Protein AF-A0A9E3DC96-F1 (afdb_monomer_lite)

Sequence (334 aa):
GGWSIHGPPETKAFNDLLDPEADEEKTVRIRELIDSHQNELISGGIVAEKLAARGKLPLQAVEAELKSYAKETPGLVAKRLDGRLVMYRDGSTPAVSKASSAGRARSKAGDSDMPMIDRIKALFSHKGEIEKKVSFLSERRTVLSLQRDQGYEEISALEQKDAELREEFAKARAPLTKRRITTQLVQLRKDIERRQQMLQVLNQQVNVVSTHLHNLELTQQGQRADLPDTEEIANDAAAAEEMLAKLQADNELADSVRTNVGTTSVGASITAGMSEEEQAMFAELESQSAPPTASPDTHAGTERTRAVPASPTTASSSPSQSQSQPRRANPEAT

Structure (mmCIF, N/CA/C/O backbone):
data_AF-A0A9E3DC96-F1
#
_entry.id   AF-A0A9E3DC96-F1
#
loop_
_atom_site.group_PDB
_atom_site.id
_atom_site.type_symbol
_atom_site.label_atom_id
_atom_site.label_alt_id
_atom_site.label_comp_id
_atom_site.label_asym_id
_atom_site.label_entity_id
_atom_site.label_seq_id
_atom_site.pdbx_PDB_ins_code
_atom_site.Cartn_x
_atom_site.Cartn_y
_atom_site.Cartn_z
_atom_site.occupancy
_atom_site.B_iso_or_equiv
_atom_site.auth_seq_id
_atom_site.auth_comp_id
_atom_site.auth_asym_id
_atom_site.auth_atom_id
_atom_site.pdbx_PDB_model_num
ATOM 1 N N . GLY A 1 1 ? 13.118 -28.689 0.083 1.00 36.59 1 GLY A N 1
ATOM 2 C CA . GLY A 1 1 ? 12.251 -29.414 -0.866 1.00 36.59 1 GLY A CA 1
ATOM 3 C C . GLY A 1 1 ? 11.065 -28.534 -1.187 1.00 36.59 1 GLY A C 1
ATOM 4 O O . GLY A 1 1 ? 10.692 -27.747 -0.332 1.00 36.59 1 GLY A O 1
ATOM 5 N N . GLY A 1 2 ? 10.542 -28.564 -2.409 1.00 48.66 2 GLY A N 1
ATOM 6 C CA . GLY A 1 2 ? 9.435 -27.684 -2.802 1.00 48.66 2 GLY A CA 1
ATOM 7 C C . GLY A 1 2 ? 9.025 -27.901 -4.250 1.00 48.66 2 GLY A C 1
ATOM 8 O O . GLY A 1 2 ? 9.024 -26.956 -5.031 1.00 48.66 2 GLY A O 1
ATOM 9 N N . TRP A 1 3 ? 8.773 -29.156 -4.615 1.00 53.72 3 TRP A N 1
ATOM 10 C CA . TRP A 1 3 ? 8.230 -29.502 -5.922 1.00 53.72 3 TRP A CA 1
ATOM 11 C C . TRP A 1 3 ? 6.726 -29.683 -5.745 1.00 53.72 3 TRP A C 1
ATOM 13 O O . TRP A 1 3 ? 6.311 -30.580 -5.022 1.00 53.72 3 TRP A O 1
ATOM 23 N N . SER A 1 4 ? 5.920 -28.825 -6.365 1.00 56.31 4 SER A N 1
ATOM 24 C CA . SER A 1 4 ? 4.473 -29.014 -6.443 1.00 56.31 4 SER A CA 1
ATOM 25 C C . SER A 1 4 ? 4.131 -29.581 -7.818 1.00 56.31 4 SER A C 1
ATOM 27 O O . SER A 1 4 ? 4.321 -28.927 -8.845 1.00 56.31 4 SER A O 1
ATOM 29 N N . ILE A 1 5 ? 3.664 -30.829 -7.854 1.00 57.69 5 ILE A N 1
ATOM 30 C CA . ILE A 1 5 ? 3.242 -31.480 -9.096 1.00 57.69 5 ILE A CA 1
ATOM 31 C C . ILE A 1 5 ? 1.761 -31.157 -9.302 1.00 57.69 5 ILE A C 1
ATOM 33 O O . ILE A 1 5 ? 0.893 -31.614 -8.560 1.00 57.69 5 ILE A O 1
ATOM 37 N N . HIS A 1 6 ? 1.468 -30.331 -10.303 1.00 61.75 6 HIS A N 1
ATOM 38 C CA . HIS A 1 6 ? 0.101 -30.019 -10.711 1.00 61.75 6 HIS A CA 1
ATOM 39 C C . HIS A 1 6 ? -0.275 -30.889 -11.909 1.00 61.75 6 HIS A C 1
ATOM 41 O O . HIS A 1 6 ? 0.448 -30.927 -12.902 1.00 61.75 6 HIS A O 1
ATOM 47 N N . GLY A 1 7 ? -1.412 -31.578 -11.822 1.00 66.62 7 GLY A N 1
ATOM 48 C CA . GLY A 1 7 ? -1.918 -32.420 -12.900 1.00 66.62 7 GLY A CA 1
ATOM 49 C C . GLY A 1 7 ? -3.448 -32.410 -12.970 1.00 66.62 7 GLY A C 1
ATOM 50 O O . GLY A 1 7 ? -4.094 -31.885 -12.056 1.00 66.62 7 GLY A O 1
ATOM 51 N N . PRO A 1 8 ? -4.030 -32.939 -14.062 1.00 75.56 8 PRO A N 1
ATOM 52 C CA . PRO A 1 8 ? -5.476 -33.101 -14.222 1.00 75.56 8 PRO A CA 1
ATOM 53 C C . PRO A 1 8 ? -6.108 -33.835 -13.022 1.00 75.56 8 PRO A C 1
ATOM 55 O O . PRO A 1 8 ? -5.421 -34.599 -12.348 1.00 75.56 8 PRO A O 1
ATOM 58 N N . PRO A 1 9 ? -7.416 -33.676 -12.742 1.00 70.75 9 PRO A N 1
ATOM 59 C CA . PRO A 1 9 ? -8.056 -34.290 -11.569 1.00 70.75 9 PRO A CA 1
ATOM 60 C C . PRO A 1 9 ? -7.917 -35.823 -11.525 1.00 70.75 9 PRO A C 1
ATOM 62 O O . PRO A 1 9 ? -7.920 -36.412 -10.447 1.00 70.75 9 PRO A O 1
ATOM 65 N N . GLU A 1 10 ? -7.728 -36.456 -12.682 1.00 79.44 10 GLU A N 1
ATOM 66 C CA . GLU A 1 10 ? -7.472 -37.892 -12.831 1.00 79.44 10 GLU A CA 1
ATOM 67 C C . GLU A 1 10 ? -6.104 -38.326 -12.268 1.00 79.44 10 GLU A C 1
ATOM 69 O O . GLU A 1 10 ? -5.945 -39.474 -11.862 1.00 79.44 10 GLU A O 1
ATOM 74 N N . THR A 1 11 ? -5.124 -37.418 -12.164 1.00 75.94 11 THR A N 1
ATOM 75 C CA . THR A 1 11 ? -3.784 -37.708 -11.623 1.00 75.94 11 THR A CA 1
ATOM 76 C C . THR A 1 11 ? -3.647 -37.373 -10.140 1.00 75.94 11 THR A C 1
ATOM 78 O O . THR A 1 11 ? -2.542 -37.435 -9.606 1.00 75.94 11 THR A O 1
ATOM 81 N N . LYS A 1 12 ? -4.741 -37.037 -9.439 1.00 69.56 12 LYS A N 1
ATOM 82 C CA . LYS A 1 12 ? -4.693 -36.672 -8.013 1.00 69.56 12 LYS A CA 1
ATOM 83 C C . LYS A 1 12 ? -4.077 -37.780 -7.149 1.00 69.56 12 LYS A C 1
ATOM 85 O O . LYS A 1 12 ? -3.266 -37.480 -6.286 1.00 69.56 12 LYS A O 1
ATOM 90 N N . ALA A 1 13 ? -4.387 -39.043 -7.446 1.00 71.75 13 ALA A N 1
ATOM 91 C CA . ALA A 1 13 ? -3.813 -40.196 -6.748 1.00 71.75 13 ALA A CA 1
ATOM 92 C C . ALA A 1 13 ? -2.295 -40.348 -6.975 1.00 71.75 13 ALA A C 1
ATOM 94 O O . ALA A 1 13 ? -1.578 -40.780 -6.080 1.00 71.75 13 ALA A O 1
ATOM 95 N N . PHE A 1 14 ? -1.794 -39.972 -8.156 1.00 72.06 14 PHE A N 1
ATOM 96 C CA . PHE A 1 14 ? -0.356 -39.977 -8.443 1.00 72.06 14 PHE A CA 1
ATOM 97 C C . PHE A 1 14 ? 0.360 -38.793 -7.798 1.00 72.06 14 PHE A C 1
ATOM 99 O O . PHE A 1 14 ? 1.484 -38.951 -7.337 1.00 72.06 14 PHE A O 1
ATOM 106 N N . ASN A 1 15 ? -0.289 -37.630 -7.735 1.00 68.69 15 ASN A N 1
ATOM 107 C CA . ASN A 1 15 ? 0.253 -36.469 -7.034 1.00 68.69 15 ASN A CA 1
ATOM 108 C C . ASN A 1 15 ? 0.374 -36.734 -5.527 1.00 68.69 15 ASN A C 1
ATOM 110 O O . ASN A 1 15 ? 1.386 -36.358 -4.954 1.00 68.69 15 ASN A O 1
ATOM 114 N N . ASP A 1 16 ? -0.592 -37.437 -4.924 1.00 66.94 16 ASP A N 1
ATOM 115 C CA . ASP A 1 16 ? -0.521 -37.892 -3.524 1.00 66.94 16 ASP A CA 1
ATOM 116 C C . ASP A 1 16 ? 0.630 -38.880 -3.294 1.00 66.94 16 ASP A C 1
ATOM 118 O O . ASP A 1 16 ? 1.348 -38.789 -2.306 1.00 66.94 16 ASP A O 1
ATOM 122 N N . LEU A 1 17 ? 0.845 -39.815 -4.227 1.00 72.25 17 LEU A N 1
ATOM 123 C CA . LEU A 1 17 ? 1.915 -40.813 -4.123 1.00 72.25 17 LEU A CA 1
ATOM 124 C C . LEU A 1 17 ? 3.321 -40.203 -4.272 1.00 72.25 17 LEU A C 1
ATOM 126 O O . LEU A 1 17 ? 4.305 -40.786 -3.821 1.00 72.25 17 LEU A O 1
ATOM 130 N N . LEU A 1 18 ? 3.418 -39.064 -4.958 1.00 71.19 18 LEU A N 1
ATOM 131 C CA . LEU A 1 18 ? 4.669 -38.360 -5.236 1.00 71.19 18 LEU A CA 1
ATOM 132 C C . LEU A 1 18 ? 4.920 -37.185 -4.289 1.00 71.19 18 LEU A C 1
ATOM 134 O O . LEU A 1 18 ? 5.960 -36.535 -4.421 1.00 71.19 18 LEU A O 1
ATOM 138 N N . ASP A 1 19 ? 4.007 -36.907 -3.358 1.00 68.00 19 ASP A N 1
ATOM 139 C CA . ASP A 1 19 ? 4.235 -35.915 -2.319 1.00 68.00 19 ASP A CA 1
ATOM 140 C C . ASP A 1 19 ? 5.139 -36.551 -1.247 1.00 68.00 19 ASP A C 1
ATOM 142 O O . ASP A 1 19 ? 4.736 -37.510 -0.587 1.00 68.00 19 ASP A O 1
ATOM 146 N N . PRO A 1 20 ? 6.396 -36.096 -1.090 1.00 71.38 20 PRO A N 1
ATOM 147 C CA . PRO A 1 20 ? 7.360 -36.737 -0.194 1.00 71.38 20 PRO A CA 1
ATOM 148 C C . PRO A 1 20 ? 7.033 -36.537 1.292 1.00 71.38 20 PRO A C 1
ATOM 150 O O . PRO A 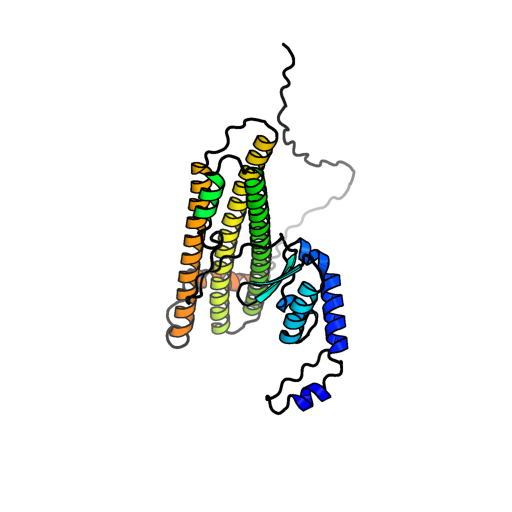1 20 ? 7.782 -37.013 2.140 1.00 71.38 20 PRO A O 1
ATOM 153 N N . GLU A 1 21 ? 5.970 -35.797 1.600 1.00 76.00 21 GLU A N 1
ATOM 154 C CA . GLU A 1 21 ? 5.596 -35.358 2.935 1.00 76.00 21 GLU A CA 1
ATOM 155 C C . GLU A 1 21 ? 4.154 -35.785 3.222 1.00 76.00 21 GLU A C 1
ATOM 157 O O . GLU A 1 21 ? 3.236 -35.476 2.454 1.00 76.00 21 GLU A O 1
ATOM 162 N N . ALA A 1 22 ? 3.953 -36.500 4.330 1.00 84.12 22 ALA A N 1
ATOM 163 C CA . ALA A 1 22 ? 2.620 -36.912 4.752 1.00 84.12 22 ALA A CA 1
ATOM 164 C C . ALA A 1 22 ? 1.777 -35.682 5.123 1.00 84.12 22 ALA A C 1
ATOM 166 O O . ALA A 1 22 ? 2.296 -34.675 5.611 1.00 84.12 22 ALA A O 1
ATOM 167 N N . ASP A 1 23 ? 0.458 -35.761 4.947 1.00 81.19 23 ASP A N 1
ATOM 168 C CA . ASP A 1 23 ? -0.434 -34.642 5.277 1.00 81.19 23 ASP A CA 1
ATOM 169 C C . ASP A 1 23 ? -0.333 -34.216 6.752 1.00 81.19 23 ASP A C 1
ATOM 171 O O . ASP A 1 23 ? -0.470 -33.034 7.061 1.00 81.19 23 ASP A O 1
ATOM 175 N N . GLU A 1 24 ? -0.004 -35.146 7.649 1.00 86.25 24 GLU A N 1
ATOM 176 C CA . GLU A 1 24 ? 0.257 -34.873 9.068 1.00 86.25 24 GLU A CA 1
ATOM 177 C C . GLU A 1 24 ? 1.527 -34.033 9.294 1.00 86.25 24 GLU A C 1
ATOM 179 O O . GLU A 1 24 ? 1.555 -33.152 10.149 1.00 86.25 24 GLU A O 1
ATOM 184 N N . GLU A 1 25 ? 2.584 -34.239 8.507 1.00 88.12 25 GLU A N 1
ATOM 185 C CA . GLU A 1 25 ? 3.813 -33.440 8.616 1.00 88.12 25 GLU A CA 1
ATOM 186 C C . GLU A 1 25 ? 3.577 -32.008 8.111 1.00 88.12 25 GLU A C 1
ATOM 188 O O . GLU A 1 25 ? 4.061 -31.035 8.699 1.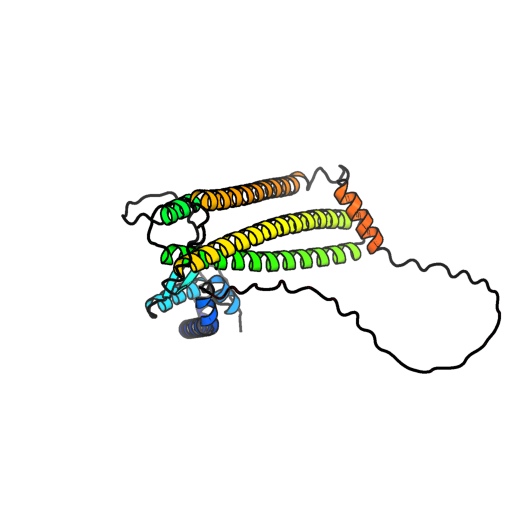00 88.12 25 GLU A O 1
ATOM 193 N N . LYS A 1 26 ? 2.739 -31.857 7.075 1.00 87.81 26 LYS A N 1
ATOM 194 C CA . LYS A 1 26 ? 2.316 -30.544 6.573 1.00 87.81 26 LYS A CA 1
ATOM 195 C C . LYS A 1 26 ? 1.514 -29.779 7.621 1.00 87.81 26 LYS A C 1
ATOM 197 O O . LYS A 1 26 ? 1.750 -28.582 7.786 1.00 87.81 26 LYS A O 1
ATOM 202 N N . THR A 1 27 ? 0.587 -30.425 8.334 1.00 89.81 27 THR A N 1
ATOM 203 C CA . THR A 1 27 ? -0.200 -29.748 9.381 1.00 89.81 27 THR A CA 1
ATOM 204 C C . THR A 1 27 ? 0.680 -29.312 10.546 1.00 89.81 27 THR A C 1
ATOM 206 O O . THR A 1 27 ? 0.559 -28.170 10.990 1.00 89.81 27 THR A O 1
ATOM 209 N N . VAL A 1 28 ? 1.632 -30.147 10.977 1.00 93.12 28 VAL A N 1
ATOM 210 C CA . VAL A 1 28 ? 2.617 -29.771 12.005 1.00 93.12 28 VAL A CA 1
ATOM 211 C C . VAL A 1 28 ? 3.435 -28.558 11.558 1.00 93.12 28 VAL A C 1
ATOM 213 O O . VAL A 1 28 ? 3.511 -27.575 12.295 1.00 93.12 28 VAL A O 1
ATOM 216 N N . ARG A 1 29 ? 3.950 -28.547 10.322 1.00 90.25 29 ARG A N 1
ATOM 217 C CA . ARG A 1 29 ? 4.689 -27.390 9.787 1.00 90.25 29 ARG A CA 1
ATOM 218 C C . ARG A 1 29 ? 3.828 -26.124 9.722 1.00 90.25 29 ARG A C 1
ATOM 220 O O . ARG A 1 29 ? 4.325 -25.028 9.979 1.00 90.25 29 ARG A O 1
ATOM 227 N N . ILE A 1 30 ? 2.541 -26.242 9.384 1.00 93.44 30 ILE A N 1
ATOM 228 C CA . ILE A 1 30 ? 1.611 -25.099 9.393 1.00 93.44 30 ILE A CA 1
ATOM 229 C C . ILE A 1 30 ? 1.452 -24.552 10.813 1.00 93.44 30 ILE A C 1
ATOM 231 O O . ILE A 1 30 ? 1.504 -23.336 10.989 1.00 93.44 30 ILE A O 1
ATOM 235 N N . ARG A 1 31 ? 1.301 -25.421 11.820 1.00 94.44 31 ARG A N 1
ATOM 236 C CA . ARG A 1 31 ? 1.201 -25.012 13.230 1.00 94.44 31 ARG A CA 1
ATOM 237 C C . ARG A 1 31 ? 2.468 -24.306 13.705 1.00 94.44 31 ARG A C 1
ATOM 239 O O . ARG A 1 31 ? 2.371 -23.217 14.259 1.00 94.44 31 ARG A O 1
ATOM 246 N N . GLU A 1 32 ? 3.643 -24.846 13.391 1.00 94.56 32 GLU A N 1
ATOM 247 C CA . GLU A 1 32 ? 4.926 -24.201 13.704 1.00 94.56 32 GLU A CA 1
ATOM 248 C C . GLU A 1 32 ? 5.051 -22.817 13.048 1.00 94.56 32 GLU A C 1
ATOM 250 O O . GLU A 1 32 ? 5.503 -21.858 13.677 1.00 94.56 32 GLU A O 1
ATOM 255 N N . LEU A 1 33 ? 4.606 -22.680 11.792 1.00 93.62 33 LEU A N 1
ATOM 256 C CA . LEU A 1 33 ? 4.582 -21.390 11.102 1.00 93.62 33 LEU A CA 1
ATOM 257 C C . LEU A 1 33 ? 3.614 -20.405 11.764 1.00 93.62 33 LEU A C 1
ATOM 259 O O . LEU A 1 33 ? 3.963 -19.233 11.915 1.00 93.62 33 LEU A O 1
ATOM 263 N N . ILE A 1 34 ? 2.430 -20.856 12.181 1.00 93.69 34 ILE A N 1
ATOM 264 C CA . ILE A 1 34 ? 1.478 -20.032 12.937 1.00 93.69 34 ILE A CA 1
ATOM 265 C C . ILE A 1 34 ? 2.114 -19.555 14.249 1.00 93.69 34 ILE A C 1
ATOM 267 O O . ILE A 1 34 ? 2.069 -18.358 14.541 1.00 93.69 34 ILE A O 1
ATOM 271 N N . ASP A 1 35 ? 2.759 -20.454 14.993 1.00 93.56 35 ASP A N 1
ATOM 272 C CA . ASP A 1 35 ? 3.396 -20.140 16.273 1.00 93.56 35 ASP A CA 1
ATOM 273 C C . ASP A 1 35 ? 4.553 -19.147 16.107 1.00 93.56 35 ASP A C 1
ATOM 275 O O . ASP A 1 35 ? 4.645 -18.158 16.837 1.00 93.56 35 ASP A O 1
ATOM 279 N N . SER A 1 36 ? 5.379 -19.327 15.072 1.00 94.00 36 SER A N 1
ATOM 280 C CA . SER A 1 36 ? 6.458 -18.389 14.730 1.00 94.00 36 SER A CA 1
ATOM 281 C C . SER A 1 36 ? 5.953 -16.977 14.388 1.00 94.00 36 SER A C 1
ATOM 283 O O . SER A 1 36 ? 6.682 -15.992 14.533 1.00 94.00 36 SER A O 1
ATOM 285 N N . HIS A 1 37 ? 4.688 -16.864 13.971 1.00 91.38 37 HIS A N 1
ATOM 286 C CA . HIS A 1 37 ? 4.033 -15.618 13.584 1.00 91.38 37 HIS A CA 1
ATOM 287 C C . HIS A 1 37 ? 2.986 -15.139 14.593 1.00 91.38 37 HIS A C 1
ATOM 289 O O . HIS A 1 37 ? 2.185 -14.261 14.268 1.00 91.38 37 HIS A O 1
ATOM 295 N N . GLN A 1 38 ? 3.037 -15.605 15.846 1.00 87.56 38 GLN A N 1
ATOM 296 C CA . GLN A 1 38 ? 2.152 -15.096 16.899 1.00 87.56 38 GLN A CA 1
ATOM 297 C C . GLN A 1 38 ? 2.255 -13.577 17.095 1.00 87.56 38 GLN A C 1
ATOM 299 O O . GLN A 1 38 ? 1.265 -12.927 17.420 1.00 87.56 38 GLN A O 1
ATOM 304 N N . ASN A 1 39 ? 3.414 -12.980 16.816 1.00 86.62 39 ASN A N 1
ATOM 305 C CA . ASN A 1 39 ? 3.573 -11.527 16.865 1.00 86.62 39 ASN A CA 1
ATOM 306 C C . ASN A 1 39 ? 2.704 -10.802 15.816 1.00 86.62 39 ASN A C 1
ATOM 308 O O . ASN A 1 39 ? 2.196 -9.718 16.091 1.00 86.62 39 ASN A O 1
ATOM 312 N N . GLU A 1 40 ? 2.468 -11.409 14.644 1.00 85.94 40 GLU A N 1
ATOM 313 C CA . GLU A 1 40 ? 1.594 -10.841 13.604 1.00 85.94 40 GLU A CA 1
ATOM 314 C C . GLU A 1 40 ? 0.105 -10.900 14.023 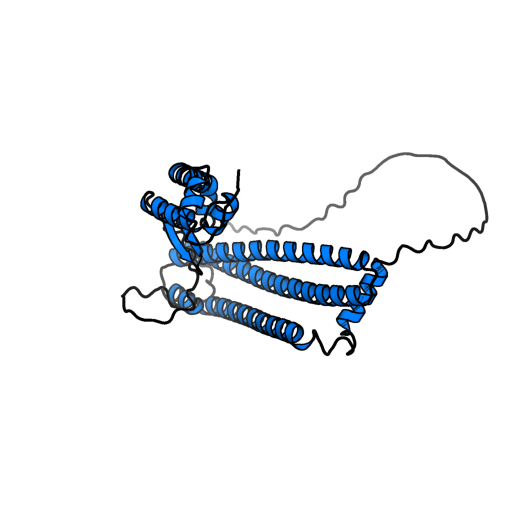1.00 85.94 40 GLU A C 1
ATOM 316 O O . GLU A 1 40 ? -0.686 -10.034 13.638 1.00 85.94 40 GLU A O 1
ATOM 321 N N . LEU A 1 41 ? -0.287 -11.854 14.886 1.00 86.19 41 LEU A N 1
ATOM 322 C CA . LEU A 1 41 ? -1.642 -11.909 15.467 1.00 86.19 41 LEU A CA 1
ATOM 323 C C . LEU A 1 41 ? -1.949 -10.706 16.363 1.00 86.19 41 LEU A C 1
ATOM 325 O O . LEU A 1 41 ? -3.118 -10.362 16.517 1.00 86.19 41 LEU A O 1
ATOM 329 N N . ILE A 1 42 ? -0.920 -10.085 16.945 1.00 82.50 42 ILE A N 1
ATOM 330 C CA . ILE A 1 42 ? -1.060 -8.885 17.777 1.00 82.50 42 ILE A CA 1
ATOM 331 C C . ILE A 1 42 ? -1.190 -7.632 16.898 1.00 82.50 42 ILE A C 1
ATOM 333 O O . ILE A 1 42 ? -1.911 -6.711 17.267 1.00 82.50 42 ILE A O 1
ATOM 337 N N . SER A 1 43 ? -0.513 -7.585 15.743 1.00 73.94 43 SER A N 1
ATOM 338 C CA . SER A 1 43 ? -0.439 -6.374 14.912 1.00 73.94 43 SER A CA 1
ATOM 339 C C . SER A 1 43 ? -1.523 -6.255 13.837 1.00 73.94 43 SER A C 1
ATOM 341 O O . SER A 1 43 ? -1.834 -5.142 13.426 1.00 73.94 43 SER A O 1
ATOM 343 N N . GLY A 1 44 ? -2.075 -7.363 13.334 1.00 73.62 44 GLY A N 1
ATOM 344 C CA . GLY A 1 44 ? -3.022 -7.289 12.209 1.00 73.62 44 GLY A CA 1
ATOM 345 C C . GLY A 1 44 ? -3.625 -8.607 11.725 1.00 73.62 44 GLY A C 1
ATOM 346 O O . GLY A 1 44 ? -4.380 -8.610 10.754 1.00 73.62 44 GLY A O 1
ATOM 347 N N . GLY A 1 45 ? -3.325 -9.721 12.394 1.00 89.12 45 GLY A N 1
ATOM 348 C CA . GLY A 1 45 ? -3.789 -11.043 11.991 1.00 89.12 45 GLY A CA 1
ATOM 349 C C . GLY A 1 45 ? -2.902 -11.695 10.928 1.00 89.12 45 GLY A C 1
ATOM 350 O O . GLY A 1 45 ? -2.101 -11.057 10.249 1.00 89.12 45 GLY A O 1
ATOM 351 N N . ILE A 1 46 ? -3.041 -13.010 10.797 1.00 93.12 46 ILE A N 1
ATOM 352 C CA . ILE A 1 46 ? -2.277 -13.850 9.878 1.00 93.12 46 ILE A CA 1
ATOM 353 C C . ILE A 1 46 ? -3.136 -14.145 8.647 1.00 93.12 46 ILE A C 1
ATOM 355 O O . ILE A 1 46 ? -4.198 -14.762 8.753 1.00 93.12 46 ILE A O 1
ATOM 359 N N . VAL A 1 47 ? -2.664 -13.737 7.467 1.00 95.38 47 VAL A N 1
ATOM 360 C CA . VAL A 1 47 ? -3.321 -14.016 6.179 1.00 95.38 47 VAL A CA 1
ATOM 361 C C . VAL A 1 47 ? -2.882 -15.383 5.647 1.00 95.38 47 VAL A C 1
ATOM 363 O O . VAL A 1 47 ? -1.684 -15.648 5.521 1.00 95.38 47 VAL A O 1
ATOM 366 N N . ALA A 1 48 ? -3.841 -16.233 5.267 1.00 94.62 48 ALA A N 1
ATOM 367 C CA . ALA A 1 48 ? -3.584 -17.586 4.765 1.00 94.62 48 ALA A CA 1
ATOM 368 C C . ALA A 1 48 ? -2.665 -17.611 3.534 1.00 94.62 48 ALA A C 1
ATOM 370 O O . ALA A 1 48 ? -1.791 -18.466 3.439 1.00 94.62 48 ALA A O 1
ATOM 371 N N . GLU A 1 49 ? -2.810 -16.646 2.621 1.00 92.75 49 GLU A N 1
ATOM 372 C CA . GLU A 1 49 ? -1.963 -16.532 1.425 1.00 92.75 49 GLU A CA 1
ATOM 373 C C . GLU A 1 49 ? -0.495 -16.277 1.771 1.00 92.75 49 GLU A C 1
ATOM 375 O O . GLU A 1 49 ? 0.395 -16.883 1.178 1.00 92.75 49 GLU A O 1
ATOM 380 N N . LYS A 1 50 ? -0.231 -15.421 2.765 1.00 93.19 50 LYS A N 1
ATOM 381 C CA . LYS A 1 50 ? 1.131 -15.114 3.220 1.00 93.19 50 LYS A CA 1
ATOM 382 C C . LYS A 1 50 ? 1.774 -16.346 3.855 1.00 93.19 50 LYS A C 1
ATOM 384 O O . LYS A 1 50 ? 2.942 -16.634 3.592 1.00 93.19 50 LYS A O 1
ATOM 389 N N . LEU A 1 51 ? 0.998 -17.097 4.641 1.00 93.62 51 LEU A N 1
ATOM 390 C CA . LEU A 1 51 ? 1.450 -18.346 5.250 1.00 93.62 51 LEU A CA 1
ATOM 391 C C . LEU A 1 51 ? 1.708 -19.431 4.187 1.00 93.62 51 LEU A C 1
ATOM 393 O O . LEU A 1 51 ? 2.739 -20.097 4.228 1.00 93.62 51 LEU A O 1
ATOM 397 N N . ALA A 1 52 ? 0.825 -19.550 3.190 1.00 93.25 52 ALA A N 1
ATOM 398 C CA . ALA A 1 52 ? 0.968 -20.480 2.070 1.00 93.25 52 ALA A CA 1
ATOM 399 C C . ALA A 1 52 ? 2.189 -20.154 1.195 1.00 93.25 52 ALA A C 1
ATOM 401 O O . ALA A 1 52 ? 2.967 -21.050 0.869 1.00 93.25 52 ALA A O 1
ATOM 402 N N . ALA A 1 53 ? 2.406 -18.874 0.872 1.00 92.25 53 ALA A N 1
ATOM 403 C CA . ALA A 1 53 ? 3.555 -18.421 0.091 1.00 92.25 53 ALA A CA 1
ATOM 404 C C . ALA A 1 53 ? 4.887 -18.674 0.819 1.00 92.25 53 ALA A C 1
ATOM 406 O O . ALA A 1 53 ? 5.853 -19.116 0.196 1.00 92.25 53 ALA A O 1
ATOM 407 N N . ARG A 1 54 ? 4.934 -18.447 2.141 1.00 92.50 54 ARG A N 1
ATOM 408 C CA . ARG A 1 54 ? 6.122 -18.723 2.969 1.00 92.50 54 ARG A CA 1
ATOM 409 C C . ARG A 1 54 ? 6.387 -20.218 3.123 1.00 92.50 54 ARG A C 1
ATOM 411 O O . ARG A 1 54 ? 7.519 -20.654 2.937 1.00 92.50 54 ARG A O 1
ATOM 418 N N . GLY A 1 55 ? 5.350 -20.994 3.434 1.00 87.81 55 GLY A N 1
ATOM 419 C CA . GLY A 1 55 ? 5.453 -22.441 3.620 1.00 87.81 55 GLY A CA 1
ATOM 420 C C . GLY A 1 55 ? 5.622 -23.223 2.317 1.00 87.81 55 GLY A C 1
ATOM 421 O O . GLY A 1 55 ? 6.009 -24.386 2.364 1.00 87.81 55 GLY A O 1
ATOM 422 N N . LYS A 1 56 ? 5.345 -22.602 1.160 1.00 90.62 56 LYS A N 1
ATOM 423 C CA . LYS A 1 56 ? 5.187 -23.278 -0.142 1.00 90.62 56 LYS A CA 1
ATOM 424 C C . LYS A 1 56 ? 4.180 -24.432 -0.063 1.00 90.62 56 LYS A C 1
ATOM 426 O O . LYS A 1 56 ? 4.375 -25.485 -0.662 1.00 90.62 56 LYS A O 1
ATOM 431 N N . LEU A 1 57 ? 3.114 -24.217 0.705 1.00 89.12 57 LEU A N 1
ATOM 432 C CA . LEU A 1 57 ? 2.078 -25.205 0.992 1.00 89.12 57 LEU A CA 1
ATOM 433 C C . LEU A 1 57 ? 0.804 -24.896 0.196 1.00 89.12 57 LEU A C 1
ATOM 435 O O . LEU A 1 57 ? 0.534 -23.730 -0.110 1.00 89.12 57 LEU A O 1
ATOM 439 N N . PRO A 1 58 ? -0.012 -25.913 -0.129 1.00 89.69 58 PRO A N 1
ATOM 440 C CA . PRO A 1 58 ? -1.267 -25.699 -0.833 1.00 89.69 58 PRO A CA 1
ATOM 441 C C . PRO A 1 58 ? -2.233 -24.856 0.011 1.00 89.69 58 PRO A C 1
ATOM 443 O O . PRO A 1 58 ? -2.529 -25.184 1.161 1.00 89.69 58 PRO A O 1
ATOM 446 N N . LEU A 1 59 ? -2.775 -23.789 -0.591 1.00 91.06 59 LEU A N 1
ATOM 447 C CA . LEU A 1 59 ? -3.644 -22.813 0.083 1.00 91.06 59 LEU A CA 1
ATOM 448 C C . LEU A 1 59 ? -4.846 -23.471 0.781 1.00 91.06 59 LEU A C 1
ATOM 450 O O . LEU A 1 59 ? -5.223 -23.061 1.872 1.00 91.06 59 LEU A O 1
ATOM 454 N N . GLN A 1 60 ? -5.419 -24.521 0.186 1.00 91.38 60 GLN A N 1
ATOM 455 C CA . GLN A 1 60 ? -6.571 -25.229 0.755 1.00 91.38 60 GLN A CA 1
ATOM 456 C C . GLN A 1 60 ? -6.244 -25.940 2.076 1.00 91.38 60 GLN A C 1
ATOM 458 O O . GLN A 1 60 ? -7.067 -25.917 2.989 1.00 91.38 60 GLN A O 1
ATOM 463 N N . ALA A 1 61 ? -5.049 -26.528 2.198 1.00 91.50 61 ALA A N 1
ATOM 464 C CA . ALA A 1 61 ? -4.612 -27.180 3.434 1.00 91.50 61 ALA A CA 1
ATOM 465 C C . ALA A 1 61 ? -4.365 -26.140 4.535 1.00 91.50 61 ALA A C 1
ATOM 467 O O . ALA A 1 61 ? -4.822 -26.302 5.663 1.00 91.50 61 ALA A O 1
ATOM 468 N N . VAL A 1 62 ? -3.734 -25.020 4.172 1.00 94.94 62 VAL A N 1
ATOM 469 C CA . VAL A 1 62 ? -3.490 -23.893 5.080 1.00 94.94 62 VAL A CA 1
ATOM 470 C C . VAL A 1 62 ? -4.806 -23.283 5.574 1.00 94.94 62 VAL A C 1
ATOM 472 O O . VAL A 1 62 ? -4.957 -23.031 6.765 1.00 94.94 62 VAL A O 1
ATOM 475 N N . GLU A 1 63 ? -5.794 -23.088 4.694 1.00 95.19 63 GLU A N 1
ATOM 476 C CA . GLU A 1 63 ? -7.114 -22.575 5.082 1.00 95.19 63 GLU A CA 1
ATOM 477 C C . GLU A 1 63 ? -7.882 -23.525 6.013 1.00 95.19 63 GLU A C 1
ATOM 479 O O . GLU A 1 63 ? -8.603 -23.063 6.904 1.00 95.19 63 GLU A O 1
ATOM 484 N N . ALA A 1 64 ? -7.781 -24.838 5.788 1.00 94.69 64 ALA A N 1
ATOM 485 C CA . ALA A 1 64 ? -8.404 -25.836 6.650 1.00 94.69 64 ALA A CA 1
ATOM 486 C C . ALA A 1 64 ? -7.762 -25.832 8.044 1.00 94.69 64 ALA A C 1
ATOM 488 O O . ALA A 1 64 ? -8.488 -25.804 9.040 1.00 94.69 64 ALA A O 1
ATOM 489 N N . GLU A 1 65 ? -6.431 -25.755 8.102 1.00 94.88 65 GLU A N 1
ATOM 490 C CA . GLU A 1 65 ? -5.687 -25.802 9.360 1.00 94.88 65 GLU A CA 1
ATOM 491 C C . GLU A 1 65 ? -5.787 -24.498 10.165 1.00 94.88 65 GLU A C 1
ATOM 493 O O . GLU A 1 65 ? -5.948 -24.520 11.378 1.00 94.88 65 GLU A O 1
ATOM 498 N N . LEU A 1 66 ? -5.829 -23.334 9.511 1.00 94.88 66 LEU A N 1
ATOM 499 C CA . LEU A 1 66 ? -6.122 -22.066 10.197 1.00 94.88 66 LEU A CA 1
ATOM 500 C C . LEU A 1 66 ? -7.497 -22.092 10.883 1.00 94.88 66 LEU A C 1
ATOM 502 O O . LEU A 1 66 ? -7.676 -21.518 11.956 1.00 94.88 66 LEU A O 1
ATOM 506 N N . LYS A 1 67 ? -8.485 -22.766 10.280 1.00 95.44 67 LYS A N 1
ATOM 507 C CA . LYS A 1 67 ? -9.823 -22.916 10.873 1.00 95.44 67 LYS A CA 1
ATOM 508 C C . LYS A 1 67 ? -9.855 -23.939 12.004 1.00 95.44 67 LYS A C 1
ATOM 510 O O . LYS A 1 67 ? -10.632 -23.733 12.934 1.00 95.44 67 LYS A O 1
ATOM 515 N N . SER A 1 68 ? -9.103 -25.040 11.919 1.00 95.50 68 SER A N 1
ATOM 516 C CA . SER A 1 68 ? -9.002 -26.014 13.017 1.00 95.50 68 SER A CA 1
ATOM 517 C C . SER A 1 68 ? -8.264 -25.391 14.202 1.00 95.50 68 SER A C 1
ATOM 519 O O . SER A 1 68 ? -8.809 -25.364 15.302 1.00 95.50 68 SER A O 1
ATOM 521 N N . TYR A 1 69 ? -7.121 -24.750 13.956 1.00 94.69 69 TYR A N 1
ATOM 522 C CA . TYR A 1 69 ? -6.306 -24.086 14.973 1.00 94.69 69 TYR A CA 1
ATOM 523 C C . TYR A 1 69 ? -7.068 -22.971 15.709 1.00 94.69 69 TYR A C 1
ATOM 525 O O . TYR A 1 69 ? -7.038 -22.901 16.938 1.00 94.69 69 TYR A O 1
ATOM 533 N N . ALA A 1 70 ? -7.833 -22.142 14.985 1.00 94.19 70 ALA A N 1
ATOM 534 C CA . ALA A 1 70 ? -8.684 -21.117 15.597 1.00 94.19 70 ALA A CA 1
ATOM 535 C C . ALA A 1 70 ? -9.835 -21.697 16.445 1.00 94.19 70 ALA A C 1
ATOM 537 O O . ALA A 1 70 ? -10.320 -21.031 17.351 1.00 94.19 70 ALA A O 1
ATOM 538 N N . LYS A 1 71 ? -10.295 -22.927 16.169 1.00 94.75 71 LYS A N 1
ATOM 539 C CA . LYS A 1 71 ? -11.293 -23.615 17.011 1.00 94.75 71 LYS A CA 1
ATOM 540 C C . LYS A 1 71 ? -10.667 -24.260 18.245 1.00 94.75 71 LYS A C 1
ATOM 542 O O . LYS A 1 71 ? -11.325 -24.325 19.278 1.00 94.75 71 LYS A O 1
ATOM 547 N N . GLU A 1 72 ? -9.442 -24.767 18.119 1.00 94.56 72 GLU A N 1
ATOM 548 C CA . GLU A 1 72 ? -8.696 -25.398 19.214 1.00 94.56 72 GLU A CA 1
ATOM 549 C C . GLU A 1 72 ? -8.223 -24.365 20.246 1.00 94.56 72 GLU A C 1
ATOM 551 O O . GLU A 1 72 ? -8.241 -24.643 21.445 1.00 94.56 72 GLU A O 1
ATOM 556 N N . THR A 1 73 ? -7.851 -23.161 19.801 1.00 93.00 73 THR A N 1
ATOM 557 C CA . THR A 1 73 ? -7.311 -22.118 20.681 1.00 93.00 73 THR A CA 1
ATOM 558 C C . THR A 1 73 ? -8.368 -21.055 21.007 1.00 93.00 73 THR A C 1
ATOM 560 O O . THR A 1 73 ? -8.757 -20.286 20.123 1.00 93.00 73 THR A O 1
ATOM 563 N N . PRO A 1 74 ? -8.831 -20.948 22.268 1.00 88.44 74 PRO A N 1
ATOM 564 C CA . PRO A 1 74 ? -9.822 -19.949 22.648 1.00 88.44 74 PRO A CA 1
ATOM 565 C C . PRO A 1 74 ? -9.253 -18.533 22.493 1.00 88.44 74 PRO A C 1
ATOM 567 O O . PRO A 1 74 ? -8.141 -18.240 22.930 1.00 88.44 74 PRO A O 1
ATOM 570 N N . GLY A 1 75 ? -10.036 -17.638 21.888 1.00 88.25 75 GLY A N 1
ATOM 571 C CA . GLY A 1 75 ? -9.630 -16.255 21.632 1.00 88.25 75 GLY A CA 1
ATOM 572 C C . GLY A 1 75 ? -8.954 -16.029 20.278 1.00 88.25 75 GLY A C 1
ATOM 573 O O . GLY A 1 75 ? -8.448 -14.935 20.047 1.00 88.25 75 GLY A O 1
ATOM 574 N N . LEU A 1 76 ? -8.957 -17.012 19.374 1.00 91.69 76 LEU A N 1
ATOM 575 C CA . LEU A 1 76 ? -8.618 -16.830 17.962 1.00 91.69 76 LEU A CA 1
ATOM 576 C C . LEU A 1 76 ? -9.859 -17.043 17.094 1.00 91.69 76 LEU A C 1
ATOM 578 O O . LEU A 1 76 ? -10.688 -17.909 17.356 1.00 91.69 76 LEU A O 1
ATOM 582 N N . VAL A 1 77 ? -9.993 -16.241 16.042 1.00 92.62 77 VAL A N 1
ATOM 583 C CA . VAL A 1 77 ? -11.090 -16.344 15.080 1.00 92.62 77 VAL A CA 1
ATOM 584 C C . VAL A 1 77 ? -10.512 -16.281 13.673 1.00 92.62 77 VAL A C 1
ATOM 586 O O . VAL A 1 77 ? -9.781 -15.357 13.323 1.00 92.62 77 VAL A O 1
ATOM 589 N N . ALA A 1 78 ? -10.864 -17.263 12.844 1.00 92.88 78 ALA A N 1
ATOM 590 C CA . ALA A 1 78 ? -10.554 -17.269 11.420 1.00 92.88 78 ALA A CA 1
ATOM 591 C C . ALA A 1 78 ? -11.779 -16.810 10.619 1.00 92.88 78 ALA A C 1
ATOM 593 O O . ALA A 1 78 ? -12.834 -17.451 10.656 1.00 92.88 78 ALA A O 1
ATOM 594 N N . LYS A 1 79 ? -11.653 -15.713 9.867 1.00 93.12 79 LYS A N 1
ATOM 595 C CA . LYS A 1 79 ? -12.733 -15.161 9.035 1.00 93.12 79 LYS A CA 1
ATOM 596 C C . LYS A 1 79 ? -12.218 -14.814 7.649 1.00 93.12 79 LYS A C 1
ATOM 598 O O . LYS A 1 79 ? -11.054 -14.482 7.459 1.00 93.12 79 LYS A O 1
ATOM 603 N N . ARG A 1 80 ? -13.106 -14.897 6.657 1.00 90.75 80 ARG A N 1
ATOM 604 C CA . ARG A 1 80 ? -12.796 -14.461 5.296 1.00 90.75 80 ARG A CA 1
ATOM 605 C C . ARG A 1 80 ? -13.015 -12.953 5.187 1.00 90.75 80 ARG A C 1
ATOM 607 O O . ARG A 1 80 ? -14.148 -12.496 5.349 1.00 90.75 80 ARG A O 1
ATOM 614 N N . LEU A 1 81 ? -11.941 -12.211 4.949 1.00 82.75 81 LEU A N 1
ATOM 615 C CA . LEU A 1 81 ? -11.936 -10.780 4.669 1.00 82.75 81 LEU A CA 1
ATOM 616 C C . LEU A 1 81 ? -11.523 -10.611 3.207 1.00 82.75 81 LEU A C 1
ATOM 618 O O . LEU A 1 81 ? -10.464 -11.088 2.814 1.00 82.75 81 LEU A O 1
ATOM 622 N N . ASP A 1 82 ? -12.398 -10.008 2.403 1.00 80.44 82 ASP A N 1
ATOM 623 C CA . ASP A 1 82 ? -12.139 -9.737 0.981 1.00 80.44 82 ASP A CA 1
ATOM 624 C C . ASP A 1 82 ? -11.694 -10.978 0.170 1.00 80.44 82 ASP A C 1
ATOM 626 O O . ASP A 1 82 ? -10.694 -10.997 -0.539 1.00 80.44 82 ASP A O 1
ATOM 630 N N . GLY A 1 83 ? -12.386 -12.107 0.373 1.00 84.94 83 GLY A N 1
ATOM 631 C CA . GLY A 1 83 ? -12.057 -13.384 -0.278 1.00 84.94 83 GLY A CA 1
ATOM 632 C C . GLY A 1 83 ? -10.854 -14.128 0.318 1.00 84.94 83 GLY A C 1
ATOM 633 O O . GLY A 1 83 ? -10.730 -15.337 0.110 1.00 84.94 83 GLY A O 1
ATOM 634 N N . ARG A 1 84 ? -10.045 -13.475 1.155 1.00 89.88 84 ARG A N 1
ATOM 635 C CA . ARG A 1 84 ? -8.864 -14.059 1.801 1.00 89.88 84 ARG A CA 1
ATOM 636 C C . ARG A 1 84 ? -9.183 -14.515 3.215 1.00 89.88 84 ARG A C 1
ATOM 638 O O . ARG A 1 84 ? -9.874 -13.830 3.964 1.00 89.88 84 ARG A O 1
ATOM 645 N N . LEU A 1 85 ? -8.716 -15.698 3.602 1.00 91.88 85 LEU A N 1
ATOM 646 C CA . LEU A 1 85 ? -8.874 -16.165 4.978 1.00 91.88 85 LEU A CA 1
ATOM 647 C C . LEU A 1 85 ? -7.813 -15.503 5.867 1.00 91.88 85 LEU A C 1
ATOM 649 O O . LEU A 1 85 ? -6.618 -15.637 5.605 1.00 91.88 85 LEU A O 1
ATOM 653 N N . VAL A 1 86 ? -8.253 -14.806 6.913 1.00 93.31 86 VAL A N 1
ATOM 654 C CA . VAL A 1 86 ? -7.389 -14.156 7.904 1.00 93.31 86 VAL A CA 1
ATOM 655 C C . VAL A 1 86 ? -7.751 -14.675 9.292 1.00 93.31 86 VAL A C 1
ATOM 657 O O . VAL A 1 86 ? -8.930 -14.748 9.646 1.00 93.31 86 VAL A O 1
ATOM 660 N N . MET A 1 87 ? -6.740 -15.049 10.071 1.00 93.44 87 MET A N 1
ATOM 661 C CA . MET A 1 87 ? -6.882 -15.411 11.479 1.00 93.44 87 MET A CA 1
ATOM 662 C C . MET A 1 87 ? -6.431 -14.250 12.357 1.00 93.44 87 MET A C 1
ATOM 664 O O . MET A 1 87 ? -5.338 -13.727 12.174 1.00 93.44 87 MET A O 1
ATOM 668 N N . TYR A 1 88 ? -7.257 -13.848 13.313 1.00 91.38 88 TYR A N 1
ATOM 669 C CA . TYR A 1 88 ? -6.973 -12.748 14.233 1.00 91.38 88 TYR A CA 1
ATOM 670 C C . TYR A 1 88 ? -7.414 -13.114 15.647 1.00 91.38 88 TYR A C 1
ATOM 672 O O . TYR A 1 88 ? -8.200 -14.041 15.853 1.00 91.38 88 TYR A O 1
ATOM 680 N N . ARG A 1 89 ? -6.904 -12.379 16.634 1.00 89.44 89 ARG A N 1
ATOM 681 C CA . ARG A 1 89 ? -7.326 -12.527 18.026 1.00 89.44 89 ARG A CA 1
ATOM 682 C C . ARG A 1 89 ? -8.734 -11.960 18.208 1.00 89.44 89 ARG A C 1
ATOM 684 O O . ARG A 1 89 ? -9.041 -10.888 17.689 1.00 89.44 89 ARG A O 1
ATOM 691 N N . ASP A 1 90 ? -9.590 -12.674 18.924 1.00 74.50 90 ASP A N 1
ATOM 692 C CA . ASP A 1 90 ? -10.933 -12.219 19.278 1.00 74.50 90 ASP A CA 1
ATOM 693 C C . ASP A 1 90 ? -10.827 -10.891 20.052 1.00 74.50 90 ASP A C 1
ATOM 695 O O . ASP A 1 90 ? -10.062 -10.786 21.013 1.00 74.50 90 ASP A O 1
ATOM 699 N N . GLY A 1 91 ? -11.496 -9.846 19.556 1.00 65.25 91 GLY A N 1
ATOM 700 C CA . GLY A 1 91 ? -11.327 -8.453 20.002 1.00 65.25 91 GLY A CA 1
ATOM 701 C C . GLY A 1 91 ? -10.348 -7.589 19.187 1.00 65.25 91 GLY A C 1
ATOM 702 O O . GLY A 1 91 ? -10.291 -6.387 19.413 1.00 65.25 91 GLY A O 1
ATOM 703 N N . SER A 1 92 ? -9.622 -8.159 18.217 1.00 56.06 92 SER A N 1
ATOM 704 C CA . SER A 1 92 ? -8.699 -7.449 17.309 1.00 56.06 92 SER A CA 1
ATOM 705 C C . SER A 1 92 ? -9.195 -7.422 15.855 1.00 56.06 92 SER A C 1
ATOM 707 O O . SER A 1 92 ? -8.399 -7.273 14.929 1.00 56.06 92 SER A O 1
ATOM 709 N N . THR A 1 93 ? -10.495 -7.619 15.613 1.00 49.03 93 THR A N 1
ATOM 710 C CA . THR A 1 93 ? -11.048 -7.578 14.251 1.00 49.03 93 THR A CA 1
ATOM 711 C C . THR A 1 93 ? -10.846 -6.194 13.634 1.00 49.03 93 THR A C 1
ATOM 713 O O . THR A 1 93 ? -11.488 -5.267 14.117 1.00 49.03 93 THR A O 1
ATOM 716 N N . PRO A 1 94 ? -10.098 -6.034 12.527 1.00 44.97 94 PRO A N 1
ATOM 717 C CA . PRO A 1 94 ? -10.244 -4.836 11.719 1.00 44.97 94 PRO A CA 1
ATOM 718 C C . PRO A 1 94 ? -11.642 -4.876 11.095 1.00 44.97 94 PRO A C 1
ATOM 720 O O . PRO A 1 94 ? -12.000 -5.822 10.382 1.00 44.97 94 PRO A O 1
ATOM 723 N N . ALA A 1 95 ? -12.463 -3.872 11.391 1.00 45.72 95 ALA A N 1
ATOM 724 C CA . ALA A 1 95 ? -13.769 -3.688 10.771 1.00 45.72 95 ALA A CA 1
ATOM 725 C C . ALA A 1 95 ? -13.614 -3.312 9.283 1.00 45.72 95 ALA A C 1
ATOM 727 O O . ALA A 1 95 ? -13.824 -2.168 8.891 1.00 45.72 95 ALA A O 1
ATOM 728 N N . VAL A 1 96 ? -13.235 -4.273 8.434 1.00 44.97 96 VAL A N 1
ATOM 729 C CA . VAL A 1 96 ? -13.203 -4.081 6.980 1.00 44.97 96 VAL A CA 1
ATOM 730 C C . VAL A 1 96 ? -14.627 -4.221 6.443 1.00 44.97 96 VAL A C 1
ATOM 732 O O . VAL A 1 96 ? -15.268 -5.273 6.532 1.00 44.97 96 VAL A O 1
ATOM 735 N N . SER A 1 97 ? -15.116 -3.094 5.944 1.00 40.56 97 SER A N 1
ATOM 736 C CA . SER A 1 97 ? -16.361 -2.850 5.226 1.00 40.56 97 SER A CA 1
ATOM 737 C C . SER A 1 97 ? -16.689 -3.941 4.201 1.00 40.56 97 SER A C 1
ATOM 739 O O . SER A 1 97 ? -15.967 -4.162 3.234 1.00 40.56 97 SER A O 1
ATOM 741 N N . LYS A 1 98 ? -17.842 -4.597 4.373 1.00 41.78 98 LYS A N 1
ATOM 742 C CA . LYS A 1 98 ? -18.474 -5.395 3.317 1.00 41.78 98 LYS A CA 1
ATOM 743 C C . LYS A 1 98 ? -19.266 -4.467 2.397 1.00 41.78 98 LYS A C 1
ATOM 745 O O . LYS A 1 98 ? -20.440 -4.224 2.639 1.00 41.78 98 LYS A O 1
ATOM 750 N N . ALA A 1 99 ? -18.653 -4.004 1.315 1.00 44.88 99 ALA A N 1
ATOM 751 C CA . ALA A 1 99 ? -19.401 -3.651 0.113 1.00 44.88 99 ALA A CA 1
ATOM 752 C C . ALA A 1 99 ? -19.394 -4.875 -0.818 1.00 44.88 99 ALA A C 1
ATOM 754 O O . ALA A 1 99 ? -18.345 -5.457 -1.068 1.00 44.88 99 ALA A O 1
ATOM 755 N N . SER A 1 100 ? -20.571 -5.256 -1.321 1.00 43.38 100 SER A N 1
ATOM 756 C CA . SER A 1 100 ? -20.849 -6.354 -2.269 1.00 43.38 100 SER A CA 1
ATOM 757 C C . SER A 1 100 ? -21.036 -7.779 -1.695 1.00 43.38 100 SER A C 1
ATOM 759 O O . SER A 1 100 ? -20.150 -8.620 -1.636 1.00 43.38 100 SER A O 1
ATOM 761 N N . SER A 1 101 ? -22.280 -8.109 -1.338 1.00 33.97 101 SER A N 1
ATOM 762 C CA . SER A 1 101 ? -22.973 -9.258 -1.952 1.00 33.97 101 SER A CA 1
ATOM 763 C C . SER A 1 101 ? -24.471 -9.170 -1.660 1.00 33.97 101 SER A C 1
ATOM 765 O O . SER A 1 101 ? -24.928 -9.230 -0.521 1.00 33.97 101 SER A O 1
ATOM 767 N N . ALA A 1 102 ? -25.241 -8.973 -2.724 1.00 43.12 102 ALA A N 1
ATOM 768 C CA . ALA A 1 102 ? -26.688 -9.039 -2.700 1.00 43.12 102 ALA A CA 1
ATOM 769 C C . ALA A 1 102 ? -27.143 -10.483 -2.437 1.00 43.12 102 ALA A C 1
ATOM 771 O O . ALA A 1 102 ? -26.696 -11.405 -3.116 1.00 43.12 102 ALA A O 1
ATOM 772 N N . GLY A 1 103 ? -28.082 -10.668 -1.504 1.00 34.25 103 GLY A N 1
ATOM 773 C CA . GLY A 1 103 ? -28.873 -11.898 -1.421 1.00 34.25 103 GLY A CA 1
ATOM 774 C C . GLY A 1 103 ? -29.198 -12.379 -0.009 1.00 34.25 103 GLY A C 1
ATOM 775 O O . GLY A 1 103 ? -28.468 -13.182 0.547 1.00 34.25 103 GLY A O 1
ATOM 776 N N . ARG A 1 104 ? -30.356 -11.938 0.507 1.00 37.44 104 ARG A N 1
ATOM 777 C CA . ARG A 1 104 ? -31.227 -12.609 1.501 1.00 37.44 104 ARG A CA 1
ATOM 778 C C . ARG A 1 104 ? -30.554 -13.342 2.681 1.00 37.44 104 ARG A C 1
ATOM 780 O O . ARG A 1 104 ? -30.149 -14.487 2.548 1.00 37.44 104 ARG A O 1
ATOM 787 N N . ALA A 1 105 ? -30.745 -12.818 3.891 1.00 36.28 105 ALA A N 1
ATOM 788 C CA . ALA A 1 105 ? -31.722 -13.345 4.858 1.00 36.28 105 ALA A CA 1
ATOM 789 C C . ALA A 1 105 ? -31.611 -12.602 6.199 1.00 36.28 105 ALA A C 1
ATOM 791 O O . ALA A 1 105 ? -30.536 -12.225 6.648 1.00 36.28 105 ALA A O 1
ATOM 792 N N . ARG A 1 106 ? -32.770 -12.388 6.823 1.00 50.78 106 ARG A N 1
ATOM 793 C CA . ARG A 1 106 ? -32.966 -11.714 8.108 1.00 50.78 1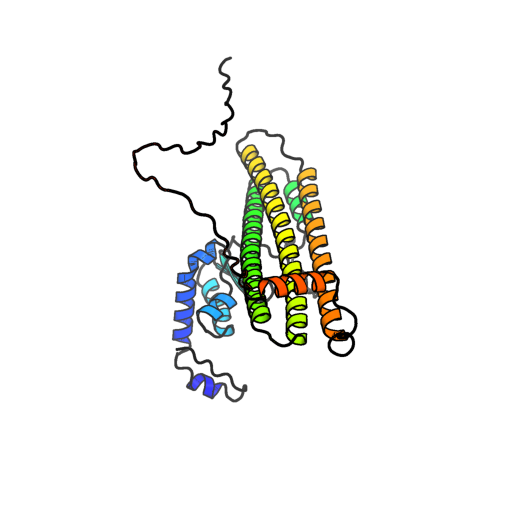06 ARG A CA 1
ATOM 794 C C . ARG A 1 106 ? -32.197 -12.410 9.241 1.00 50.78 106 ARG A C 1
ATOM 796 O O . ARG A 1 106 ? -32.521 -13.548 9.565 1.00 50.78 106 ARG A O 1
ATOM 803 N N . SER A 1 107 ? -31.342 -11.678 9.952 1.00 35.62 107 SER A N 1
ATOM 804 C CA . SER A 1 107 ? -31.050 -11.956 11.365 1.00 35.62 107 SER A CA 1
ATOM 805 C C . SER A 1 107 ? -30.669 -10.676 12.114 1.00 35.62 107 SER A C 1
ATOM 807 O O . SER A 1 107 ? -29.800 -9.923 11.687 1.00 35.62 107 SER A O 1
ATOM 809 N N . LYS A 1 108 ? -31.365 -10.446 13.231 1.00 46.16 108 LYS A N 1
ATOM 810 C CA . LYS A 1 108 ? -31.151 -9.397 14.236 1.00 46.16 108 LYS A CA 1
ATOM 811 C C . LYS A 1 108 ? -29.707 -9.401 14.769 1.00 46.16 108 LYS A C 1
ATOM 813 O O . LYS A 1 108 ? -29.331 -10.370 15.415 1.00 46.16 108 LYS A O 1
ATOM 818 N N . ALA A 1 109 ? -28.970 -8.314 14.531 1.00 39.72 109 ALA A N 1
ATOM 819 C CA . ALA A 1 109 ? -27.883 -7.730 15.342 1.00 39.72 109 ALA A CA 1
ATOM 820 C C . ALA A 1 109 ? -27.267 -6.592 14.502 1.00 39.72 109 ALA A C 1
ATOM 822 O O . ALA A 1 109 ? -26.308 -6.785 13.756 1.00 39.72 109 ALA A O 1
ATOM 823 N N . GLY A 1 110 ? -27.943 -5.441 14.500 1.00 41.03 110 GLY A N 1
ATOM 824 C CA . GLY A 1 110 ? -27.710 -4.347 13.559 1.00 41.03 110 GLY A CA 1
ATOM 825 C C . GLY A 1 110 ? -26.702 -3.320 14.055 1.00 41.03 110 GLY A C 1
ATOM 826 O O . GLY A 1 110 ? -27.116 -2.301 14.586 1.00 41.03 110 GLY A O 1
ATOM 827 N N . ASP A 1 111 ? -25.413 -3.573 13.831 1.00 49.88 111 ASP A N 1
ATOM 828 C CA . ASP A 1 111 ? -24.364 -2.559 14.059 1.00 49.88 111 ASP A CA 1
ATOM 829 C C . ASP A 1 111 ? -23.264 -2.544 12.977 1.00 49.88 111 ASP A C 1
ATOM 831 O O . ASP A 1 111 ? -22.312 -1.774 13.028 1.00 49.88 111 ASP A O 1
ATOM 835 N N . SER A 1 112 ? -23.366 -3.403 11.954 1.00 50.00 112 SER A N 1
ATOM 836 C CA . SER A 1 112 ? -22.256 -3.634 11.013 1.00 50.00 112 SER A CA 1
ATOM 837 C C . SER A 1 112 ? -22.420 -3.024 9.620 1.00 50.00 112 SER A C 1
ATOM 839 O O . SER A 1 112 ? -21.497 -3.162 8.820 1.00 50.00 112 SER A O 1
ATOM 841 N N . ASP A 1 113 ? -23.516 -2.307 9.346 1.00 48.19 113 ASP A N 1
ATOM 842 C CA . ASP A 1 113 ? -23.861 -1.838 7.987 1.00 48.19 113 ASP A CA 1
ATOM 843 C C . ASP A 1 113 ? -24.016 -0.313 7.848 1.00 48.19 113 ASP A C 1
ATOM 845 O O . ASP A 1 113 ? -24.446 0.179 6.810 1.00 48.19 113 ASP A O 1
ATOM 849 N N . MET A 1 114 ? -23.651 0.462 8.874 1.00 59.16 114 MET A N 1
ATOM 850 C CA . MET A 1 114 ? -23.618 1.923 8.741 1.00 59.16 114 MET A CA 1
ATOM 851 C C . MET A 1 114 ? -22.328 2.374 8.038 1.00 59.16 114 MET A C 1
ATOM 853 O O . MET A 1 114 ? -21.258 1.842 8.384 1.00 59.16 114 MET A O 1
ATOM 857 N N . PRO A 1 115 ? -22.393 3.341 7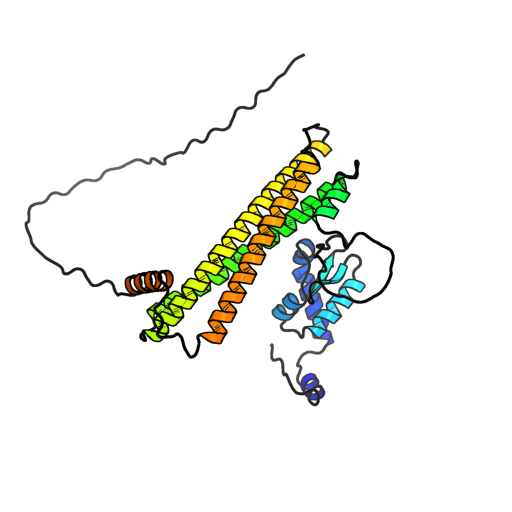.096 1.00 70.25 115 PRO A N 1
ATOM 858 C CA . PRO A 1 115 ? -21.204 4.003 6.568 1.00 70.25 115 PRO A CA 1
ATOM 859 C C . PRO A 1 115 ? -20.418 4.643 7.719 1.00 70.25 115 PRO A C 1
ATOM 861 O O . PRO A 1 115 ? -20.966 4.945 8.780 1.00 70.25 115 PRO A O 1
ATOM 864 N N . MET A 1 116 ? -19.106 4.789 7.550 1.00 65.31 116 MET A N 1
ATOM 865 C CA . MET A 1 116 ? -18.198 5.164 8.639 1.00 65.31 116 MET A CA 1
ATOM 866 C C . MET A 1 116 ? -18.586 6.502 9.291 1.00 65.31 116 MET A C 1
ATOM 868 O O . MET A 1 116 ? -18.586 6.596 10.519 1.00 65.31 116 MET A O 1
ATOM 872 N N . ILE A 1 117 ? -19.033 7.476 8.496 1.00 66.69 117 ILE A N 1
ATOM 873 C CA . ILE A 1 117 ? -19.606 8.744 8.974 1.00 66.69 117 ILE A CA 1
ATOM 874 C C . ILE A 1 117 ? -20.807 8.520 9.901 1.00 66.69 117 ILE A C 1
ATOM 876 O O . ILE A 1 117 ? -20.904 9.162 10.946 1.00 66.69 117 ILE A O 1
ATOM 880 N N . ASP A 1 118 ? -21.702 7.592 9.567 1.00 68.12 118 ASP A N 1
ATOM 881 C CA . ASP A 1 118 ? -22.884 7.302 10.382 1.00 68.12 118 ASP A CA 1
ATOM 882 C C . ASP A 1 118 ? -22.510 6.572 11.676 1.00 68.12 118 ASP A C 1
ATOM 884 O O . ASP A 1 118 ? -23.118 6.824 12.715 1.00 68.12 118 ASP A O 1
ATOM 888 N N . ARG A 1 119 ? -21.447 5.754 11.666 1.00 69.56 119 ARG A N 1
ATOM 889 C CA . ARG A 1 119 ? -20.892 5.166 12.899 1.00 69.56 119 ARG A CA 1
ATOM 890 C C . ARG A 1 119 ? -20.247 6.212 13.793 1.00 69.56 119 ARG A C 1
ATOM 892 O O . ARG A 1 119 ? -20.465 6.181 14.998 1.00 69.56 119 ARG A O 1
ATOM 899 N N . ILE A 1 120 ? -19.483 7.146 13.224 1.00 67.81 120 ILE A N 1
ATOM 900 C CA . ILE A 1 120 ? -18.901 8.261 13.982 1.00 67.81 120 ILE A CA 1
ATOM 901 C C . ILE A 1 120 ? -20.031 9.093 14.583 1.00 67.81 120 ILE A C 1
ATOM 903 O O . ILE A 1 120 ? -20.042 9.316 15.788 1.00 67.81 120 ILE A O 1
ATOM 907 N N . LYS A 1 121 ? -21.041 9.472 13.796 1.00 72.62 121 LYS A N 1
ATOM 908 C CA . LYS A 1 121 ? -22.200 10.217 14.305 1.00 72.62 121 LYS A CA 1
ATOM 909 C C . LYS A 1 121 ? -22.934 9.456 15.408 1.00 72.62 121 LYS A C 1
ATOM 911 O O . LYS A 1 121 ? -23.224 10.054 16.439 1.00 72.62 121 LYS A O 1
ATOM 916 N N . ALA A 1 122 ? -23.166 8.154 15.246 1.00 73.81 122 ALA A N 1
ATOM 917 C CA . ALA A 1 122 ? -23.823 7.324 16.254 1.00 73.81 122 ALA A CA 1
ATOM 918 C C . ALA A 1 122 ? -22.992 7.182 17.542 1.00 73.81 122 ALA A C 1
ATOM 920 O O . ALA A 1 122 ? -23.533 7.303 18.641 1.00 73.81 122 ALA A O 1
ATOM 921 N N . LEU A 1 123 ? -21.676 6.978 17.440 1.00 67.19 123 LEU A N 1
ATOM 922 C CA . LEU A 1 123 ? -20.788 6.903 18.603 1.00 67.19 123 LEU A CA 1
ATOM 923 C C . LEU A 1 123 ? -20.687 8.256 19.307 1.00 67.19 123 LEU A C 1
ATOM 925 O O . LEU A 1 123 ? -20.672 8.325 20.536 1.00 67.19 123 LEU A O 1
ATOM 929 N N . PHE A 1 124 ? -20.643 9.351 18.548 1.00 69.25 124 PHE A N 1
ATOM 930 C CA . PHE A 1 124 ? -20.492 10.689 19.101 1.00 69.25 124 PHE A CA 1
ATOM 931 C C . PHE A 1 124 ? -21.787 11.286 19.655 1.00 69.25 124 PHE A C 1
ATOM 933 O O . PHE A 1 124 ? -21.705 12.009 20.649 1.00 69.25 124 PHE A O 1
ATOM 940 N N . SER A 1 125 ? -22.957 10.892 19.140 1.00 72.19 125 SER A N 1
ATOM 941 C CA . SER A 1 125 ? -24.265 11.305 19.662 1.00 72.19 125 SER A CA 1
ATOM 942 C C . SER A 1 125 ? -24.587 10.715 21.040 1.00 72.19 125 SER A C 1
ATOM 944 O O . SER A 1 125 ? -25.372 11.296 21.791 1.00 72.19 125 SER A O 1
ATOM 946 N N . HIS A 1 126 ? -23.988 9.575 21.404 1.00 68.44 126 HIS A N 1
ATOM 947 C CA . HIS A 1 126 ? -24.197 8.950 22.709 1.00 68.44 126 HIS A CA 1
ATOM 948 C C . HIS A 1 126 ? -23.226 9.533 23.749 1.00 68.44 126 HIS A C 1
ATOM 950 O O . HIS A 1 126 ? -22.012 9.302 23.752 1.00 68.44 126 HIS A O 1
ATOM 956 N N . LYS A 1 127 ? -23.781 10.348 24.650 1.00 61.69 127 LYS A N 1
ATOM 957 C CA . LYS A 1 127 ? -23.056 11.008 25.741 1.00 61.69 127 LYS A CA 1
ATOM 958 C C . LYS A 1 127 ? -22.781 9.986 26.852 1.00 61.69 127 LYS A C 1
ATOM 960 O O . LYS A 1 127 ? -23.703 9.584 27.550 1.00 61.69 127 LYS A O 1
ATOM 965 N N . GLY A 1 128 ? -21.525 9.560 27.007 1.00 64.94 128 GLY A N 1
ATOM 966 C CA . GLY A 1 128 ? -21.099 8.650 28.085 1.00 64.94 128 GLY A CA 1
ATOM 967 C C . GLY A 1 128 ? -20.138 7.534 27.668 1.00 64.94 128 GLY A C 1
ATOM 968 O O . GLY A 1 128 ? -19.528 6.915 28.529 1.00 64.94 128 GLY A O 1
ATOM 969 N N . GLU A 1 129 ? -19.936 7.306 26.370 1.00 78.19 129 GLU A N 1
ATOM 970 C CA . GLU A 1 129 ? -19.093 6.207 25.874 1.00 78.19 129 GLU A CA 1
ATOM 971 C C . GLU A 1 129 ? -17.679 6.667 25.475 1.00 78.19 129 GLU A C 1
ATOM 973 O O . GLU A 1 129 ? -17.209 6.397 24.371 1.00 78.19 129 GLU A O 1
ATOM 978 N N . ILE A 1 130 ? -16.986 7.401 26.354 1.00 76.44 130 ILE A N 1
ATOM 979 C CA . ILE A 1 130 ? -15.640 7.939 26.058 1.00 76.44 130 ILE A CA 1
ATOM 980 C C . ILE A 1 130 ? -14.644 6.802 25.787 1.00 76.44 130 ILE A C 1
ATOM 982 O O . ILE A 1 130 ? -13.888 6.874 24.825 1.00 76.44 130 ILE A O 1
ATOM 986 N N . GLU A 1 131 ? -14.700 5.717 26.561 1.00 79.50 131 GLU A N 1
ATOM 987 C CA . GLU A 1 131 ? -13.812 4.559 26.384 1.00 79.50 131 GLU A CA 1
ATOM 988 C C . GLU A 1 131 ? -13.980 3.895 25.012 1.00 79.50 131 GLU A C 1
ATOM 990 O O . GLU A 1 131 ? -12.988 3.579 24.360 1.00 79.50 131 GLU A O 1
ATOM 995 N N . LYS A 1 132 ? -15.222 3.762 24.526 1.00 80.94 132 LYS A N 1
ATOM 996 C CA . LYS A 1 132 ? -15.493 3.206 23.192 1.00 80.94 132 LYS A CA 1
ATOM 997 C C . LYS A 1 132 ? -15.032 4.138 22.072 1.00 80.94 132 LYS A C 1
ATOM 999 O O . LYS A 1 132 ? -14.576 3.674 21.032 1.00 80.94 132 LYS A O 1
ATOM 1004 N N . LYS A 1 133 ? -15.121 5.457 22.273 1.00 80.06 133 LYS A N 1
ATOM 1005 C CA . LYS A 1 133 ? -14.589 6.446 21.319 1.00 80.06 133 LYS A CA 1
ATOM 1006 C C . LYS A 1 133 ? -13.067 6.382 21.246 1.00 80.06 133 LYS A C 1
ATOM 1008 O O . LYS A 1 133 ? -12.514 6.423 20.151 1.00 80.06 133 LYS A O 1
ATOM 1013 N N . VAL A 1 134 ? -12.399 6.241 22.392 1.00 83.19 134 VAL A N 1
ATOM 1014 C CA . VAL A 1 134 ? -10.941 6.078 22.456 1.00 83.19 134 VAL A CA 1
ATOM 1015 C C . VAL A 1 134 ? -10.520 4.762 21.798 1.00 83.19 134 VAL A C 1
ATOM 1017 O O . VAL A 1 134 ? -9.620 4.775 20.958 1.00 83.19 134 VAL A O 1
ATOM 1020 N N . SER A 1 135 ? -11.190 3.639 22.089 1.00 83.00 135 SER A N 1
ATOM 1021 C CA . SER A 1 135 ? -10.891 2.357 21.431 1.00 83.00 135 SER A CA 1
ATOM 1022 C C . SER A 1 135 ? -11.108 2.422 19.917 1.00 83.00 135 SER A C 1
ATOM 1024 O O . SER A 1 135 ? -10.249 1.994 19.157 1.00 83.00 135 SER A O 1
ATOM 1026 N N . PHE A 1 136 ? -12.203 3.034 19.462 1.00 83.19 136 PHE A N 1
ATOM 1027 C CA . PHE A 1 136 ? -12.490 3.183 18.036 1.00 83.19 136 PHE A CA 1
ATOM 1028 C C . PHE A 1 136 ? -11.473 4.080 17.310 1.00 83.19 136 PHE A C 1
ATOM 1030 O O . PHE A 1 136 ? -10.992 3.732 16.234 1.00 83.19 136 PHE A O 1
ATOM 1037 N N . LEU A 1 137 ? -11.113 5.235 17.879 1.00 84.50 137 LEU A N 1
ATOM 1038 C CA . LEU A 1 137 ? -10.152 6.147 17.247 1.00 84.50 137 LEU A CA 1
ATOM 1039 C C . LEU A 1 137 ? -8.720 5.609 17.291 1.00 84.50 137 LEU A C 1
ATOM 1041 O O . LEU A 1 137 ? -7.972 5.793 16.331 1.00 84.50 137 LEU A O 1
ATOM 1045 N N . SER A 1 138 ? -8.339 4.922 18.370 1.00 85.44 138 SER A N 1
ATOM 1046 C CA . SER A 1 138 ? -7.049 4.230 18.445 1.00 85.44 138 SER A CA 1
ATOM 1047 C C . SER A 1 138 ? -6.955 3.100 17.418 1.00 85.44 138 SER A C 1
ATOM 1049 O O . SER A 1 138 ? -5.952 3.025 16.710 1.00 85.44 138 SER A O 1
ATOM 1051 N N . GLU A 1 139 ? -8.013 2.305 17.240 1.00 83.31 139 GLU A N 1
ATOM 1052 C CA . GLU A 1 139 ? -8.106 1.300 16.172 1.00 83.31 139 GLU A CA 1
ATOM 1053 C C . GLU A 1 139 ? -8.034 1.951 14.784 1.00 83.31 139 GLU A C 1
ATOM 1055 O O . GLU A 1 139 ? -7.284 1.520 13.908 1.00 83.31 139 GLU A O 1
ATOM 1060 N N . ARG A 1 140 ? -8.753 3.055 14.565 1.00 84.12 140 ARG A N 1
ATOM 1061 C CA . ARG A 1 140 ? -8.690 3.763 13.282 1.00 84.12 140 ARG A CA 1
ATOM 1062 C C . ARG A 1 140 ? -7.283 4.278 12.993 1.00 84.12 140 ARG A C 1
ATOM 1064 O O . ARG A 1 140 ? -6.825 4.192 11.854 1.00 84.12 140 ARG A O 1
ATOM 1071 N N . ARG A 1 141 ? -6.585 4.793 14.005 1.00 87.75 141 ARG A N 1
ATOM 1072 C CA . ARG A 1 141 ? -5.204 5.262 13.870 1.00 87.75 141 ARG A CA 1
ATOM 1073 C C . ARG A 1 141 ? -4.263 4.129 13.463 1.00 87.75 141 ARG A C 1
ATOM 1075 O O . ARG A 1 141 ? -3.418 4.353 12.598 1.00 87.75 141 ARG A O 1
ATOM 1082 N N . THR A 1 142 ? -4.392 2.937 14.049 1.00 87.12 142 THR A N 1
ATOM 1083 C CA . THR A 1 142 ? -3.532 1.799 13.681 1.00 87.12 142 THR A CA 1
ATOM 1084 C C . THR A 1 142 ? -3.798 1.344 12.250 1.00 87.12 142 THR A C 1
ATOM 1086 O O . THR A 1 142 ? -2.844 1.155 11.498 1.00 87.12 142 THR A O 1
ATOM 1089 N N . VAL A 1 143 ? -5.065 1.278 11.828 1.00 86.62 143 VAL A N 1
ATOM 1090 C CA . VAL A 1 143 ? -5.437 0.948 10.440 1.00 86.62 143 VAL A CA 1
ATOM 1091 C C . VAL A 1 143 ? -4.881 1.973 9.448 1.00 86.62 143 VAL A C 1
ATOM 1093 O O . VAL A 1 143 ? -4.286 1.587 8.444 1.00 86.62 143 VAL A O 1
ATOM 1096 N N . LEU A 1 144 ? -5.027 3.272 9.727 1.00 87.75 144 LEU A N 1
ATOM 1097 C CA . LEU A 1 144 ? -4.486 4.328 8.863 1.00 87.75 144 LEU A CA 1
ATOM 1098 C C . LEU A 1 144 ? -2.954 4.296 8.799 1.00 87.75 144 LEU A C 1
ATOM 1100 O O . LEU A 1 144 ? -2.382 4.496 7.729 1.00 87.75 144 LEU A O 1
ATOM 1104 N N . SER A 1 145 ? -2.283 4.011 9.920 1.00 88.19 145 SER A N 1
ATOM 1105 C CA . SER A 1 145 ? -0.827 3.839 9.940 1.00 88.19 145 SER A CA 1
ATOM 1106 C C . SER A 1 145 ? -0.397 2.648 9.088 1.00 88.19 145 SER A C 1
ATOM 1108 O O . SER A 1 145 ? 0.543 2.778 8.315 1.00 88.19 145 SER A O 1
ATOM 1110 N N . LEU A 1 146 ? -1.108 1.520 9.171 1.00 89.00 146 LEU A N 1
ATOM 1111 C CA . LEU A 1 146 ? -0.813 0.337 8.363 1.00 89.00 146 LEU A CA 1
ATOM 1112 C C . LEU A 1 146 ? -0.996 0.614 6.866 1.00 89.00 146 LEU A C 1
ATOM 1114 O O . LEU A 1 146 ? -0.135 0.257 6.069 1.00 89.00 146 LEU A O 1
ATOM 1118 N N . GLN A 1 147 ? -2.086 1.287 6.483 1.00 88.81 147 GLN A N 1
ATOM 1119 C CA . GLN A 1 147 ? -2.322 1.690 5.092 1.00 88.81 147 GLN A CA 1
ATOM 1120 C C . GLN A 1 147 ? -1.229 2.628 4.577 1.00 88.81 147 GLN A C 1
ATOM 1122 O O . GLN A 1 147 ? -0.790 2.505 3.436 1.00 88.81 147 GLN A O 1
ATOM 1127 N N . ARG A 1 148 ? -0.761 3.550 5.422 1.00 90.44 148 ARG A N 1
ATOM 1128 C CA . ARG A 1 148 ? 0.356 4.436 5.095 1.00 90.44 148 ARG A CA 1
ATOM 1129 C C . ARG A 1 148 ? 1.651 3.647 4.891 1.00 90.44 148 ARG A C 1
ATOM 1131 O O . ARG A 1 148 ? 2.350 3.881 3.912 1.00 90.44 148 ARG A O 1
ATOM 1138 N N . ASP A 1 149 ? 1.963 2.716 5.788 1.00 93.12 149 ASP A N 1
ATOM 1139 C CA . ASP A 1 149 ? 3.187 1.915 5.711 1.00 93.12 149 ASP A CA 1
ATOM 1140 C C . ASP A 1 149 ? 3.176 1.017 4.460 1.00 93.12 149 ASP A C 1
ATOM 1142 O O . ASP A 1 149 ? 4.148 1.003 3.704 1.00 93.12 149 ASP A O 1
ATOM 1146 N N . GLN A 1 150 ? 2.035 0.393 4.153 1.00 91.12 150 GLN A N 1
ATOM 1147 C CA . GLN A 1 150 ? 1.826 -0.327 2.894 1.00 91.12 150 GLN A CA 1
ATOM 1148 C C . GLN A 1 150 ? 1.998 0.593 1.673 1.00 91.12 150 GLN A C 1
ATOM 1150 O O . GLN A 1 150 ? 2.645 0.217 0.697 1.00 91.12 150 GLN A O 1
ATOM 1155 N N . GLY A 1 151 ? 1.459 1.814 1.718 1.00 90.75 151 GLY A N 1
ATOM 1156 C CA . GLY A 1 151 ? 1.621 2.779 0.632 1.00 90.75 151 GLY A CA 1
ATOM 1157 C C . GLY A 1 151 ? 3.086 3.160 0.383 1.00 90.75 151 GLY A C 1
ATOM 1158 O O . GLY A 1 151 ? 3.480 3.327 -0.771 1.00 90.75 151 GLY A O 1
ATOM 1159 N N . TYR A 1 152 ? 3.923 3.234 1.426 1.00 96.00 152 TYR A N 1
ATOM 1160 C CA . TYR A 1 152 ? 5.367 3.443 1.263 1.00 96.00 152 TYR A CA 1
ATOM 1161 C C . TYR A 1 152 ? 6.065 2.247 0.603 1.00 96.00 152 TYR A C 1
ATOM 1163 O O . TYR A 1 152 ? 6.888 2.448 -0.292 1.00 96.00 152 TYR A O 1
ATOM 1171 N N . GLU A 1 153 ? 5.724 1.015 0.991 1.00 94.25 153 GLU A N 1
ATOM 1172 C CA . GLU A 1 153 ? 6.253 -0.194 0.339 1.00 94.25 153 GLU A CA 1
ATOM 1173 C C . GLU A 1 153 ? 5.874 -0.236 -1.148 1.00 94.25 153 GLU A C 1
ATOM 1175 O O . GLU A 1 153 ? 6.708 -0.509 -2.016 1.00 94.25 153 GLU A O 1
ATOM 1180 N N . GLU A 1 154 ? 4.623 0.101 -1.460 1.00 91.69 154 GLU A N 1
ATOM 1181 C CA . GLU A 1 154 ? 4.114 0.153 -2.825 1.00 91.69 154 GLU A CA 1
ATOM 1182 C C . GLU A 1 154 ? 4.798 1.225 -3.682 1.00 91.69 154 GLU A C 1
ATOM 1184 O O . GLU A 1 154 ? 5.034 0.984 -4.869 1.00 91.69 154 GLU A O 1
ATOM 1189 N N . ILE A 1 155 ? 5.120 2.394 -3.117 1.00 95.31 155 ILE A N 1
ATOM 1190 C CA . ILE A 1 155 ? 5.903 3.428 -3.811 1.00 95.31 155 ILE A CA 1
ATOM 1191 C C . ILE A 1 155 ? 7.328 2.945 -4.048 1.00 95.31 155 ILE A C 1
ATOM 1193 O O . ILE A 1 155 ? 7.799 3.031 -5.179 1.00 95.31 155 ILE A O 1
ATOM 1197 N N . SER A 1 156 ? 7.983 2.362 -3.041 1.00 96.44 156 SER A N 1
ATOM 1198 C CA . SER A 1 156 ? 9.343 1.834 -3.195 1.00 96.44 156 SER A CA 1
ATOM 1199 C C . SER A 1 156 ? 9.421 0.783 -4.311 1.00 96.44 156 SER A C 1
ATOM 1201 O O . SER A 1 156 ? 10.342 0.799 -5.127 1.00 96.44 156 SER A O 1
ATOM 1203 N N . ALA A 1 157 ? 8.409 -0.084 -4.425 1.00 94.38 157 ALA A N 1
ATOM 1204 C CA . ALA A 1 157 ? 8.318 -1.056 -5.511 1.00 94.38 157 ALA A CA 1
ATOM 1205 C C . ALA A 1 157 ? 8.107 -0.412 -6.899 1.00 94.38 157 ALA A C 1
ATOM 1207 O O . ALA A 1 157 ? 8.578 -0.954 -7.900 1.00 94.38 157 ALA A O 1
ATOM 1208 N N . LEU A 1 158 ? 7.395 0.720 -6.997 1.00 93.94 158 LEU A N 1
ATOM 1209 C CA . LEU A 1 158 ? 7.272 1.465 -8.259 1.00 93.94 158 LEU A CA 1
ATOM 1210 C C . LEU A 1 158 ? 8.563 2.202 -8.619 1.00 93.94 158 LEU A C 1
ATOM 1212 O O . LEU A 1 158 ? 8.926 2.223 -9.790 1.00 93.94 158 LEU A O 1
ATOM 1216 N N . GLU A 1 159 ? 9.265 2.767 -7.639 1.00 95.50 159 GLU A N 1
ATOM 1217 C CA . GLU A 1 159 ? 10.554 3.437 -7.840 1.00 95.50 159 GLU A CA 1
ATOM 1218 C C . GLU A 1 159 ? 11.628 2.461 -8.333 1.00 95.50 159 GLU A C 1
ATOM 1220 O O . GLU A 1 159 ? 12.402 2.794 -9.228 1.00 95.50 159 GLU A O 1
ATOM 1225 N N . GLN A 1 160 ? 11.637 1.227 -7.817 1.00 97.12 160 GLN A N 1
ATOM 1226 C CA . GLN A 1 160 ? 12.505 0.163 -8.330 1.00 97.12 160 GLN A CA 1
ATOM 1227 C C . GLN A 1 160 ? 12.211 -0.141 -9.805 1.00 97.12 160 GLN A C 1
ATOM 1229 O O . GLN A 1 160 ? 13.133 -0.183 -10.615 1.00 97.12 160 GLN A O 1
ATOM 1234 N N . LYS A 1 161 ? 10.932 -0.266 -10.183 1.00 95.12 161 LYS A N 1
ATOM 1235 C CA . LYS A 1 161 ? 10.532 -0.471 -11.588 1.00 95.12 161 LYS A CA 1
ATOM 1236 C C . LYS A 1 161 ? 10.876 0.722 -12.481 1.00 95.12 161 LYS A C 1
ATOM 1238 O O . LYS A 1 161 ? 11.245 0.532 -13.636 1.00 95.12 161 LYS A O 1
ATOM 1243 N N . ASP A 1 162 ? 10.751 1.947 -11.972 1.00 95.62 162 ASP A N 1
ATOM 1244 C CA . ASP A 1 162 ? 11.178 3.158 -12.683 1.00 95.62 162 ASP A CA 1
ATOM 1245 C C . ASP A 1 162 ? 12.697 3.137 -12.930 1.00 95.62 162 ASP A C 1
ATOM 1247 O O . ASP A 1 162 ? 13.133 3.386 -14.055 1.00 95.62 162 ASP A O 1
ATOM 1251 N N . ALA A 1 163 ? 13.500 2.741 -11.938 1.00 96.12 163 ALA A N 1
ATOM 1252 C CA . ALA A 1 163 ? 14.942 2.564 -12.105 1.00 96.12 163 ALA A CA 1
ATOM 1253 C C . ALA A 1 163 ? 15.283 1.469 -13.135 1.00 96.12 163 ALA A C 1
ATOM 1255 O O . ALA A 1 163 ? 16.105 1.703 -14.024 1.00 96.12 163 ALA A O 1
ATOM 1256 N N . GLU A 1 164 ? 14.612 0.314 -13.076 1.00 96.44 164 GLU A N 1
ATOM 1257 C CA . GLU A 1 164 ? 14.771 -0.781 -14.045 1.00 96.44 164 GLU A CA 1
ATOM 1258 C C . GLU A 1 164 ? 14.475 -0.319 -15.479 1.00 96.44 164 GLU A C 1
ATOM 1260 O O . GLU A 1 164 ? 15.294 -0.513 -16.379 1.00 96.44 164 GLU A O 1
ATOM 1265 N N . LEU A 1 165 ? 13.351 0.368 -15.701 1.00 94.31 165 LEU A N 1
ATOM 1266 C CA . LEU A 1 165 ? 12.987 0.878 -17.024 1.00 94.31 165 LEU A CA 1
ATOM 1267 C C . LEU A 1 165 ? 13.952 1.960 -17.526 1.00 94.31 165 LEU A C 1
ATOM 1269 O O . LEU A 1 165 ? 14.208 2.037 -18.728 1.00 94.31 165 LEU A O 1
ATOM 1273 N N . ARG A 1 166 ? 14.536 2.780 -16.643 1.00 95.00 166 ARG A N 1
ATOM 1274 C CA . ARG A 1 166 ? 15.599 3.724 -17.037 1.00 95.00 166 ARG A CA 1
ATOM 1275 C C . ARG A 1 166 ? 16.861 3.002 -17.491 1.00 95.00 166 ARG A C 1
ATOM 1277 O O . ARG A 1 166 ? 17.461 3.394 -18.494 1.00 95.00 166 ARG A O 1
ATOM 1284 N N . GLU A 1 167 ? 17.251 1.930 -16.809 1.00 95.62 167 GLU A N 1
ATOM 1285 C CA . GLU A 1 167 ? 18.361 1.099 -17.271 1.00 95.62 167 GLU A CA 1
ATOM 1286 C C . GLU A 1 167 ? 18.056 0.419 -18.610 1.00 95.62 167 GLU A C 1
ATOM 1288 O O . GLU A 1 167 ? 18.919 0.369 -19.491 1.00 95.62 167 GLU A O 1
ATOM 1293 N N . GLU A 1 168 ? 16.841 -0.103 -18.787 1.00 94.50 168 GLU A N 1
ATOM 1294 C CA . GLU A 1 168 ? 16.400 -0.683 -20.057 1.00 94.50 168 GLU A CA 1
ATOM 1295 C C . GLU A 1 168 ? 16.412 0.354 -21.181 1.00 94.50 168 GLU A C 1
ATOM 1297 O O . GLU A 1 168 ? 16.868 0.049 -22.285 1.00 94.50 168 GLU A O 1
ATOM 1302 N N . PHE A 1 169 ? 15.997 1.594 -20.902 1.00 94.88 169 PHE A N 1
ATOM 1303 C CA . PHE A 1 169 ? 16.067 2.702 -21.852 1.00 94.88 169 PHE A CA 1
ATOM 1304 C C . PHE A 1 169 ? 17.509 2.975 -22.294 1.00 94.88 169 PHE A C 1
ATOM 1306 O O . PHE A 1 169 ? 17.771 3.123 -23.490 1.00 94.88 169 PHE A O 1
ATOM 1313 N N . ALA A 1 170 ? 18.453 3.003 -21.347 1.00 94.62 170 ALA A N 1
ATOM 1314 C CA . ALA A 1 170 ? 19.870 3.215 -21.637 1.00 94.62 170 ALA A CA 1
ATOM 1315 C C . ALA A 1 170 ? 20.475 2.066 -22.467 1.00 94.62 170 ALA A C 1
ATOM 1317 O O . ALA A 1 170 ? 21.298 2.299 -23.354 1.00 94.62 170 ALA A O 1
ATOM 1318 N N . LYS A 1 171 ? 20.047 0.821 -22.217 1.00 95.12 171 LYS A N 1
ATOM 1319 C CA . LYS A 1 171 ? 20.486 -0.374 -22.962 1.00 95.12 171 LYS A CA 1
ATOM 1320 C C . LYS A 1 171 ? 19.818 -0.481 -24.344 1.00 95.12 171 LYS A C 1
ATOM 1322 O O . LYS A 1 171 ? 20.387 -1.078 -25.264 1.00 95.12 171 LYS A O 1
ATOM 1327 N N . ALA A 1 172 ? 18.622 0.082 -24.518 1.00 94.50 172 ALA A N 1
ATOM 1328 C CA . ALA A 1 172 ? 17.848 -0.010 -25.750 1.00 94.50 172 ALA A CA 1
ATOM 1329 C C . ALA A 1 172 ? 18.473 0.816 -26.889 1.00 94.50 172 ALA A C 1
ATOM 1331 O O . ALA A 1 172 ? 18.574 2.038 -26.833 1.00 94.50 172 ALA A O 1
ATOM 1332 N N . ARG A 1 173 ? 18.836 0.145 -27.990 1.00 91.19 173 ARG A N 1
ATOM 1333 C CA . ARG A 1 173 ? 19.348 0.803 -29.211 1.00 91.19 173 ARG A CA 1
ATOM 1334 C C . ARG A 1 173 ? 18.247 1.229 -30.181 1.00 91.19 173 ARG A C 1
ATOM 1336 O O . ARG A 1 173 ? 18.442 2.153 -30.963 1.00 91.19 173 ARG A O 1
ATOM 1343 N N . ALA A 1 174 ? 17.108 0.538 -30.165 1.00 94.19 174 ALA A N 1
ATOM 1344 C CA . ALA A 1 174 ? 16.027 0.787 -31.109 1.00 94.19 174 ALA A CA 1
ATOM 1345 C C . ALA A 1 174 ? 15.163 1.978 -30.650 1.00 94.19 174 ALA A C 1
ATOM 1347 O O . ALA A 1 174 ? 14.652 1.952 -29.526 1.00 94.19 174 ALA A O 1
ATOM 1348 N N . PRO A 1 175 ? 14.923 2.988 -31.511 1.00 88.75 175 PRO A N 1
ATOM 1349 C CA . PRO A 1 175 ? 14.156 4.178 -31.137 1.00 88.75 175 PRO A CA 1
ATOM 1350 C C . PRO A 1 175 ? 12.702 3.843 -30.785 1.00 88.75 175 PRO A C 1
ATOM 1352 O O . PRO A 1 175 ? 12.141 4.437 -29.873 1.00 88.75 175 PRO A O 1
ATOM 1355 N N . LEU A 1 176 ? 12.096 2.849 -31.442 1.00 88.38 176 LEU A N 1
ATOM 1356 C CA . LEU A 1 176 ? 10.738 2.395 -31.118 1.00 88.38 176 LEU A CA 1
ATOM 1357 C C . LEU A 1 176 ? 10.647 1.801 -29.706 1.00 88.38 176 LEU A C 1
ATOM 1359 O O . LEU A 1 176 ? 9.696 2.083 -28.980 1.00 88.38 176 LEU A O 1
ATOM 1363 N N . THR A 1 177 ? 11.652 1.024 -29.297 1.00 88.94 177 THR A N 1
ATOM 1364 C CA . THR A 1 177 ? 11.726 0.462 -27.943 1.00 88.94 177 THR A CA 1
ATOM 1365 C C . THR A 1 177 ? 11.909 1.567 -26.911 1.00 88.94 177 THR A C 1
ATOM 1367 O O . THR A 1 177 ? 11.186 1.584 -25.920 1.00 88.94 177 THR A O 1
ATOM 1370 N N . LYS A 1 178 ? 12.795 2.535 -27.179 1.00 91.38 178 LYS A N 1
ATOM 1371 C CA . LYS A 1 178 ? 12.976 3.708 -26.317 1.00 91.38 178 LYS A CA 1
ATOM 1372 C C . LYS A 1 178 ? 11.669 4.476 -26.120 1.00 91.38 178 LYS A C 1
ATOM 1374 O O . LYS A 1 178 ? 11.299 4.732 -24.985 1.00 91.38 178 LYS A O 1
ATOM 1379 N N . ARG A 1 179 ? 10.923 4.757 -27.197 1.00 89.81 179 ARG A N 1
ATOM 1380 C CA . ARG A 1 179 ? 9.618 5.439 -27.112 1.00 89.81 179 ARG A CA 1
ATOM 1381 C C . ARG A 1 179 ? 8.616 4.675 -26.245 1.00 89.81 179 ARG A C 1
ATOM 1383 O O . ARG A 1 179 ? 7.978 5.278 -25.393 1.00 89.81 179 ARG A O 1
ATOM 1390 N N . ARG A 1 180 ? 8.519 3.351 -26.415 1.00 89.69 180 ARG A N 1
ATOM 1391 C CA . ARG A 1 180 ? 7.649 2.502 -25.583 1.00 89.69 180 ARG A CA 1
ATOM 1392 C C . ARG A 1 180 ? 8.033 2.569 -24.104 1.00 89.69 180 ARG A C 1
ATOM 1394 O O . ARG A 1 180 ? 7.149 2.694 -23.261 1.00 89.69 180 ARG A O 1
ATOM 1401 N N . ILE A 1 181 ? 9.328 2.481 -23.803 1.00 91.19 181 ILE A N 1
ATOM 1402 C CA . ILE A 1 181 ? 9.838 2.562 -22.430 1.00 91.19 181 ILE A CA 1
ATOM 1403 C C . ILE A 1 181 ? 9.549 3.947 -21.836 1.00 91.19 181 ILE A C 1
ATOM 1405 O O . ILE A 1 181 ? 9.086 4.033 -20.705 1.00 91.19 181 ILE A O 1
ATOM 1409 N N . THR A 1 182 ? 9.722 5.029 -22.601 1.00 90.75 182 THR A N 1
ATOM 1410 C CA . THR A 1 182 ? 9.364 6.388 -22.164 1.00 90.75 182 THR A CA 1
ATOM 1411 C C . THR A 1 182 ? 7.882 6.505 -21.818 1.00 90.75 182 THR A C 1
ATOM 1413 O O . THR A 1 182 ? 7.555 7.012 -20.751 1.00 90.75 182 THR A O 1
ATOM 1416 N N . THR A 1 183 ? 6.974 5.985 -22.649 1.00 90.56 183 THR A N 1
ATOM 1417 C CA . THR A 1 183 ? 5.537 5.972 -22.323 1.00 90.56 183 THR A CA 1
ATOM 1418 C C . THR A 1 183 ? 5.263 5.212 -21.020 1.00 90.56 183 THR A C 1
ATOM 1420 O O . THR A 1 183 ? 4.480 5.672 -20.189 1.00 90.56 183 THR A O 1
ATOM 1423 N N . GLN A 1 184 ? 5.929 4.073 -20.796 1.00 90.19 184 GLN A N 1
ATOM 1424 C CA . GLN A 1 184 ? 5.800 3.316 -19.544 1.00 90.19 184 GLN A CA 1
ATOM 1425 C C . GLN A 1 184 ? 6.339 4.091 -18.334 1.00 90.19 184 GLN A C 1
ATOM 1427 O O . GLN A 1 184 ? 5.701 4.094 -17.283 1.00 90.19 184 GLN A O 1
ATOM 1432 N N . LEU A 1 185 ? 7.466 4.786 -18.483 1.00 91.44 185 LEU A N 1
ATOM 1433 C CA . LEU A 1 185 ? 8.039 5.635 -17.440 1.00 91.44 185 LEU A CA 1
ATOM 1434 C C . LEU A 1 185 ? 7.123 6.817 -17.098 1.00 91.44 185 LEU A C 1
ATOM 1436 O O . LEU A 1 185 ? 6.941 7.117 -15.921 1.00 91.44 185 LEU A O 1
ATOM 1440 N N . VAL A 1 186 ? 6.510 7.478 -18.090 1.00 90.81 186 VAL A N 1
ATOM 1441 C CA . VAL A 1 186 ? 5.562 8.583 -17.834 1.00 90.81 186 VAL A CA 1
ATOM 1442 C C . VAL A 1 186 ? 4.363 8.072 -17.040 1.00 90.81 186 VAL A C 1
ATOM 1444 O O . VAL A 1 186 ? 3.947 8.708 -16.072 1.00 90.81 186 VAL A O 1
ATOM 1447 N N . GLN A 1 187 ? 3.832 6.902 -17.407 1.00 89.25 187 GLN A N 1
ATOM 1448 C CA . GLN A 1 187 ? 2.742 6.269 -16.664 1.00 89.25 187 GLN A CA 1
ATOM 1449 C C . GLN A 1 187 ? 3.157 5.944 -15.224 1.00 89.25 187 GLN A C 1
ATOM 1451 O O . GLN A 1 187 ? 2.435 6.300 -14.298 1.00 89.25 187 GLN A O 1
ATOM 1456 N N . LEU A 1 188 ? 4.337 5.349 -15.014 1.00 91.44 188 LEU A N 1
ATOM 1457 C CA . LEU A 1 188 ? 4.832 5.049 -13.668 1.00 91.44 188 LEU A CA 1
ATOM 1458 C C . LEU A 1 188 ? 5.047 6.302 -12.816 1.00 91.44 188 LEU A C 1
ATOM 1460 O O . LEU A 1 188 ? 4.662 6.289 -11.651 1.00 91.44 188 LEU A O 1
ATOM 1464 N N . ARG A 1 189 ? 5.603 7.390 -13.369 1.00 93.12 189 ARG A N 1
ATOM 1465 C CA . ARG A 1 189 ? 5.753 8.658 -12.631 1.00 93.12 189 ARG A CA 1
ATOM 1466 C C . ARG A 1 189 ? 4.399 9.198 -12.178 1.00 93.12 189 ARG A C 1
ATOM 1468 O O . ARG A 1 189 ? 4.242 9.522 -11.005 1.00 93.12 189 ARG A O 1
ATOM 1475 N N . LYS A 1 190 ? 3.397 9.197 -13.063 1.00 91.69 190 LYS A N 1
ATOM 1476 C CA . LYS A 1 190 ? 2.027 9.588 -12.696 1.00 91.69 190 LYS A CA 1
ATOM 1477 C C . LYS A 1 190 ? 1.442 8.667 -11.627 1.00 91.69 190 LYS A C 1
ATOM 1479 O O . LYS A 1 190 ? 0.739 9.141 -10.740 1.00 91.69 190 LYS A O 1
ATOM 1484 N N . ASP A 1 191 ? 1.687 7.360 -11.703 1.00 88.50 191 ASP A N 1
ATOM 1485 C CA . ASP A 1 191 ? 1.214 6.395 -10.700 1.00 88.50 191 ASP A CA 1
ATOM 1486 C C . ASP A 1 191 ? 1.872 6.652 -9.327 1.00 88.50 191 ASP A C 1
ATOM 1488 O O . ASP A 1 191 ? 1.188 6.623 -8.301 1.00 88.50 191 ASP A O 1
ATOM 1492 N N . ILE A 1 192 ? 3.173 6.972 -9.300 1.00 92.00 192 ILE A N 1
ATOM 1493 C CA . ILE A 1 192 ? 3.910 7.361 -8.086 1.00 92.00 192 ILE A CA 1
ATOM 1494 C C . ILE A 1 192 ? 3.333 8.652 -7.495 1.00 92.00 192 ILE A C 1
ATOM 1496 O O . ILE A 1 192 ? 3.011 8.676 -6.310 1.00 92.00 192 ILE A O 1
ATOM 1500 N N . GLU A 1 193 ? 3.143 9.699 -8.302 1.00 92.25 193 GLU A N 1
ATOM 1501 C CA . GLU A 1 193 ? 2.580 10.979 -7.848 1.00 92.25 193 GLU A CA 1
ATOM 1502 C C . GLU A 1 193 ? 1.188 10.804 -7.227 1.00 92.25 193 GLU A C 1
ATOM 1504 O O . GLU A 1 193 ? 0.915 11.330 -6.146 1.00 92.25 193 GLU A O 1
ATOM 1509 N N . ARG A 1 194 ? 0.315 9.999 -7.850 1.00 87.12 194 ARG A N 1
ATOM 1510 C CA . ARG A 1 194 ? -1.020 9.707 -7.298 1.00 87.12 194 ARG A CA 1
ATOM 1511 C C . ARG A 1 194 ? -0.936 8.989 -5.950 1.00 87.12 194 ARG A C 1
ATOM 1513 O O . ARG A 1 194 ? -1.660 9.336 -5.016 1.00 87.12 194 ARG A O 1
ATOM 1520 N N . ARG A 1 195 ? -0.026 8.021 -5.801 1.00 88.44 195 ARG A N 1
ATOM 1521 C CA . ARG A 1 195 ? 0.194 7.340 -4.512 1.00 88.44 195 ARG A CA 1
ATOM 1522 C C . ARG A 1 195 ? 0.788 8.268 -3.454 1.00 88.44 195 ARG A C 1
ATOM 1524 O O . ARG A 1 195 ? 0.389 8.189 -2.295 1.00 88.44 195 ARG A O 1
ATOM 1531 N N . GLN A 1 196 ? 1.678 9.180 -3.837 1.00 93.50 196 GLN A N 1
ATOM 1532 C CA . GLN A 1 196 ? 2.209 10.202 -2.933 1.00 93.50 196 GLN A CA 1
ATOM 1533 C C . GLN A 1 196 ? 1.101 11.138 -2.426 1.00 93.50 196 GLN A C 1
ATOM 1535 O O . GLN A 1 196 ? 1.043 11.414 -1.228 1.00 93.50 196 GLN A O 1
ATOM 1540 N N . GLN A 1 197 ? 0.177 11.561 -3.296 1.00 89.38 197 GLN A N 1
ATOM 1541 C CA . GLN A 1 197 ? -0.996 12.351 -2.896 1.00 89.38 197 GLN A CA 1
ATOM 1542 C C . GLN A 1 197 ? -1.886 11.583 -1.910 1.00 89.38 197 GLN A C 1
ATOM 1544 O O . GLN A 1 197 ? -2.286 12.127 -0.881 1.00 89.38 197 GLN A O 1
ATOM 1549 N N . MET A 1 198 ? -2.141 10.296 -2.165 1.00 87.38 198 MET A N 1
ATOM 1550 C CA . MET A 1 198 ? -2.891 9.446 -1.236 1.00 87.38 198 MET A CA 1
ATOM 1551 C C . MET A 1 198 ? -2.198 9.340 0.132 1.00 87.38 198 MET A C 1
ATOM 1553 O O . MET A 1 198 ? -2.852 9.481 1.165 1.00 87.38 198 MET A O 1
ATOM 1557 N N . LEU A 1 199 ? -0.873 9.160 0.164 1.00 91.38 199 LEU A N 1
ATOM 1558 C CA . LEU A 1 199 ? -0.100 9.144 1.410 1.00 91.38 199 LEU A CA 1
ATOM 1559 C C . LEU A 1 199 ? -0.149 10.477 2.162 1.00 91.38 199 LEU A C 1
ATOM 1561 O O . LEU A 1 199 ? -0.157 10.484 3.396 1.00 91.38 199 LEU A O 1
ATOM 1565 N N . GLN A 1 200 ? -0.192 11.603 1.448 1.00 90.31 200 GLN A N 1
ATOM 1566 C CA . GLN A 1 200 ? -0.356 12.918 2.062 1.00 90.31 200 GLN A CA 1
ATOM 1567 C C . GLN A 1 200 ? -1.712 13.027 2.772 1.00 90.31 200 GLN A C 1
ATOM 1569 O O . GLN A 1 200 ? -1.759 13.458 3.927 1.00 90.31 200 GLN A O 1
ATOM 1574 N N . VAL A 1 201 ? -2.793 12.564 2.132 1.00 88.75 201 VAL A N 1
ATOM 1575 C CA . VAL A 1 201 ? -4.133 12.524 2.742 1.00 88.75 201 VAL A CA 1
ATOM 1576 C C . VAL A 1 201 ? -4.165 11.581 3.947 1.00 88.75 201 VAL A C 1
ATOM 1578 O O . VAL A 1 201 ? -4.669 11.962 5.003 1.00 88.75 201 VAL A O 1
ATOM 1581 N N . LEU A 1 202 ? -3.576 10.385 3.843 1.00 87.38 202 LEU A N 1
ATOM 1582 C CA . LEU A 1 202 ? -3.496 9.442 4.965 1.00 87.38 202 LEU A CA 1
ATOM 1583 C C . LEU A 1 202 ? -2.739 10.036 6.161 1.00 87.38 202 LEU A C 1
ATOM 1585 O O . LEU A 1 202 ? -3.198 9.916 7.295 1.00 87.38 202 LEU A O 1
ATOM 1589 N N . ASN A 1 203 ? -1.623 10.737 5.933 1.00 91.62 203 ASN A N 1
ATOM 1590 C CA . ASN A 1 203 ? -0.901 11.428 7.005 1.00 91.62 203 ASN A CA 1
ATOM 1591 C C . ASN A 1 203 ? -1.741 12.536 7.653 1.00 91.62 203 ASN A C 1
ATOM 1593 O O . ASN A 1 203 ? -1.749 12.661 8.879 1.00 91.62 203 ASN A O 1
ATOM 1597 N N . GLN A 1 204 ? -2.478 13.315 6.859 1.00 89.69 204 GLN A N 1
ATOM 1598 C CA . GLN A 1 204 ? -3.391 14.322 7.396 1.00 89.69 204 GLN A CA 1
ATOM 1599 C C . GLN A 1 204 ? -4.474 13.677 8.272 1.00 89.69 204 GLN A C 1
ATOM 1601 O O . GLN A 1 204 ? -4.702 14.138 9.389 1.00 89.69 204 GLN A O 1
ATOM 1606 N N . GLN A 1 205 ? -5.075 12.571 7.823 1.00 85.75 205 GLN A N 1
ATOM 1607 C CA . GLN A 1 205 ? -6.069 11.831 8.606 1.00 85.75 205 GLN A CA 1
ATOM 1608 C C . GLN A 1 205 ? -5.485 11.269 9.909 1.00 85.75 205 GLN A C 1
ATOM 1610 O O . GLN A 1 205 ? -6.122 11.373 10.956 1.00 85.75 205 GLN A O 1
ATOM 1615 N N . VAL A 1 206 ? -4.264 10.721 9.884 1.00 89.44 206 VAL A N 1
ATOM 1616 C CA . VAL A 1 206 ? -3.579 10.245 11.099 1.00 89.44 206 VAL A CA 1
ATOM 1617 C C . VAL A 1 206 ? -3.369 11.385 12.095 1.00 89.44 206 VAL A C 1
ATOM 1619 O O . VAL A 1 206 ? -3.589 11.185 13.291 1.00 89.44 206 VAL A O 1
ATOM 1622 N N . ASN A 1 207 ? -2.981 12.575 11.630 1.00 89.56 207 ASN A N 1
ATOM 1623 C CA . ASN A 1 207 ? -2.788 13.740 12.494 1.00 89.56 207 ASN A CA 1
ATOM 1624 C C . ASN A 1 207 ? -4.107 14.206 13.121 1.00 89.56 207 ASN A C 1
ATOM 1626 O O . ASN A 1 207 ? -4.161 14.399 14.333 1.00 89.56 207 ASN A O 1
ATOM 1630 N N . VAL A 1 208 ? -5.176 14.312 12.327 1.00 87.81 208 VAL A N 1
ATOM 1631 C CA . VAL A 1 208 ? -6.519 14.686 12.805 1.00 87.81 208 VAL A CA 1
ATOM 1632 C C . VAL A 1 208 ? -7.018 13.689 13.857 1.00 87.81 208 VAL A C 1
ATOM 1634 O O . VAL A 1 208 ? -7.359 14.080 14.974 1.00 87.81 208 VAL A O 1
ATOM 1637 N N . VAL A 1 209 ? -6.957 12.384 13.567 1.00 87.19 209 VAL A N 1
ATOM 1638 C CA . VAL A 1 209 ? -7.337 11.328 14.522 1.00 87.19 209 VAL A CA 1
ATOM 1639 C C . VAL A 1 209 ? -6.477 11.378 15.786 1.00 87.19 209 VAL A C 1
ATOM 1641 O O . VAL A 1 209 ? -7.004 11.205 16.882 1.00 87.19 209 VAL A O 1
ATOM 1644 N N . SER A 1 210 ? -5.174 11.645 15.664 1.00 88.56 210 SER A N 1
ATOM 1645 C CA . SER A 1 210 ? -4.277 11.765 16.821 1.00 88.56 210 SER A CA 1
ATOM 1646 C C . SER A 1 210 ? -4.643 12.957 17.706 1.00 88.56 210 SER A C 1
ATOM 1648 O O . SER A 1 210 ? -4.663 12.812 18.927 1.00 88.56 210 SER A O 1
ATOM 1650 N N . THR A 1 211 ? -5.000 14.100 17.115 1.00 88.31 211 THR A N 1
ATOM 1651 C CA . THR A 1 211 ? -5.506 15.263 17.858 1.00 88.31 211 THR A CA 1
ATOM 1652 C C . THR A 1 211 ? -6.818 14.935 18.573 1.00 88.31 211 THR A C 1
ATOM 1654 O O . THR A 1 211 ? -6.961 15.242 19.755 1.00 88.31 211 THR A O 1
ATOM 1657 N N . HIS A 1 212 ? -7.762 14.252 17.917 1.00 82.19 212 HIS A N 1
ATOM 1658 C CA . HIS A 1 212 ? -9.017 13.853 18.566 1.00 82.19 212 HIS A CA 1
ATOM 1659 C C . HIS A 1 212 ? -8.802 12.856 19.707 1.00 82.19 212 HIS A C 1
ATOM 1661 O O . HIS A 1 212 ? -9.425 12.989 20.759 1.00 82.19 212 HIS A O 1
ATOM 1667 N N . LEU A 1 213 ? -7.910 11.882 19.520 1.00 86.12 213 LEU A N 1
ATOM 1668 C CA . LEU A 1 213 ? -7.548 10.913 20.551 1.00 86.12 213 LEU A CA 1
ATOM 1669 C C . LEU A 1 213 ? -6.955 11.642 21.765 1.00 86.12 213 LEU A C 1
ATOM 1671 O O . LEU A 1 213 ? -7.414 11.436 22.885 1.00 86.12 213 LEU A O 1
ATOM 1675 N N . HIS A 1 214 ? -6.031 12.576 21.532 1.00 85.75 214 HIS A N 1
ATOM 1676 C CA . HIS A 1 214 ? -5.441 13.383 22.595 1.00 85.75 214 HIS A CA 1
ATOM 1677 C C . HIS A 1 214 ? -6.483 14.223 23.354 1.00 85.75 214 HIS A C 1
ATOM 1679 O O . HIS A 1 214 ? -6.494 14.230 24.584 1.00 85.75 214 HIS A O 1
ATOM 1685 N N . ASN A 1 215 ? -7.410 14.879 22.650 1.00 82.94 215 ASN A N 1
ATOM 1686 C CA . ASN A 1 215 ? -8.474 15.670 23.282 1.00 82.94 215 ASN A CA 1
ATOM 1687 C C . ASN A 1 215 ? -9.431 14.799 24.117 1.00 82.94 215 ASN A C 1
ATOM 1689 O O . ASN A 1 215 ? -9.900 15.216 25.182 1.00 82.94 215 ASN A O 1
ATOM 1693 N N . LEU A 1 216 ? -9.710 13.571 23.668 1.00 82.50 216 LEU A N 1
ATOM 1694 C CA . LEU A 1 216 ? -10.515 12.612 24.425 1.00 82.50 216 LEU A CA 1
ATOM 1695 C C . LEU A 1 216 ? -9.781 12.077 25.658 1.00 82.50 216 LEU A C 1
ATOM 1697 O O . LEU A 1 216 ? -10.406 11.955 26.710 1.00 82.50 216 LEU A O 1
ATOM 1701 N N . GLU A 1 217 ? -8.477 11.811 25.569 1.00 83.94 217 GLU A N 1
ATOM 1702 C CA . GLU A 1 217 ? -7.648 11.452 26.730 1.00 83.94 217 GLU A CA 1
ATOM 1703 C C . GLU A 1 217 ? -7.621 12.583 27.765 1.00 83.94 217 GLU A C 1
ATOM 1705 O O . GLU A 1 217 ? -7.780 12.337 28.961 1.00 83.94 217 GLU A O 1
ATOM 1710 N N . LEU A 1 218 ? -7.494 13.834 27.315 1.00 83.81 218 LEU A N 1
ATOM 1711 C CA . LEU A 1 218 ? -7.517 15.015 28.180 1.00 83.81 218 LEU A CA 1
ATOM 1712 C C . LEU A 1 218 ? -8.858 15.143 28.923 1.00 83.81 218 LEU A C 1
ATOM 1714 O O . LEU A 1 218 ? -8.904 15.387 30.131 1.00 83.81 218 LEU A O 1
ATOM 1718 N N . THR A 1 219 ? -9.951 14.873 28.207 1.00 78.81 219 THR A N 1
ATOM 1719 C CA . THR A 1 219 ? -11.308 14.827 28.765 1.00 78.81 219 THR A CA 1
ATOM 1720 C C . THR A 1 219 ? -11.470 13.687 29.769 1.00 78.81 219 THR A C 1
ATOM 1722 O O . THR A 1 219 ? -12.076 13.880 30.825 1.00 78.81 219 THR A O 1
ATOM 1725 N N . GLN A 1 220 ? -10.913 12.505 29.481 1.00 79.94 220 GLN A N 1
ATOM 1726 C CA . GLN A 1 220 ? -10.922 11.360 30.396 1.00 79.94 220 GLN A CA 1
ATOM 1727 C C . GLN A 1 220 ? -10.169 11.671 31.698 1.00 79.94 220 GLN A C 1
ATOM 1729 O O . GLN A 1 220 ? -10.587 11.238 32.770 1.00 79.94 220 GLN A O 1
ATOM 1734 N N . GLN A 1 221 ? -9.110 12.481 31.625 1.00 84.94 221 GLN A N 1
ATOM 1735 C CA . GLN A 1 221 ? -8.345 12.961 32.781 1.00 84.94 221 GLN A CA 1
ATOM 1736 C C . GLN A 1 221 ? -9.066 14.064 33.583 1.00 84.94 221 GLN A C 1
ATOM 1738 O O . GLN A 1 221 ? -8.512 14.592 34.546 1.00 84.94 221 GLN A O 1
ATOM 1743 N N . GLY A 1 222 ? -10.303 14.420 33.220 1.00 75.00 222 GLY A N 1
ATOM 1744 C CA . GLY A 1 222 ? -11.111 15.408 33.937 1.00 75.00 222 GLY A CA 1
ATOM 1745 C C . GLY A 1 222 ? -10.704 16.860 33.675 1.00 75.00 222 GLY A C 1
ATOM 1746 O O . GLY A 1 222 ? -11.303 17.773 34.249 1.00 75.00 222 GLY A O 1
ATOM 1747 N N . GLN A 1 223 ? -9.736 17.099 32.786 1.00 75.62 223 GLN A N 1
ATOM 1748 C CA . GLN A 1 223 ? -9.491 18.430 32.255 1.00 75.62 223 GLN A CA 1
ATOM 1749 C C . GLN A 1 223 ? -10.585 18.712 31.230 1.00 75.62 223 GLN A C 1
ATOM 1751 O O . GLN A 1 223 ? -10.612 18.130 30.148 1.00 75.62 223 GLN A O 1
ATOM 1756 N N . ARG A 1 224 ? -11.529 19.589 31.593 1.00 57.31 224 ARG A N 1
ATOM 1757 C CA . ARG A 1 224 ? -12.500 20.159 30.652 1.00 57.31 224 ARG A CA 1
ATOM 1758 C C . ARG A 1 224 ? -11.749 21.050 29.663 1.00 57.31 224 ARG A C 1
ATOM 1760 O O . ARG A 1 224 ? -11.753 22.268 29.798 1.00 57.31 224 ARG A O 1
ATOM 1767 N N . ALA A 1 225 ? -11.053 20.439 28.716 1.00 58.16 225 ALA A N 1
ATOM 1768 C CA . ALA A 1 225 ? -10.782 21.093 27.455 1.00 58.16 225 ALA A CA 1
ATOM 1769 C C . ALA A 1 225 ? -12.112 21.230 26.712 1.00 58.16 225 ALA A C 1
ATOM 1771 O O . ALA A 1 225 ? -12.968 20.346 26.828 1.00 58.16 225 ALA A O 1
ATOM 1772 N N . ASP A 1 226 ? -12.289 22.337 25.989 1.00 62.31 226 ASP A N 1
ATOM 1773 C CA . ASP A 1 226 ? -13.348 22.434 24.989 1.00 62.31 226 ASP A CA 1
ATOM 1774 C C . ASP A 1 226 ? -13.142 21.269 24.024 1.00 62.31 226 ASP A C 1
ATOM 1776 O O . ASP A 1 226 ? -12.175 21.213 23.261 1.00 62.31 226 ASP A O 1
ATOM 1780 N N . LEU A 1 227 ? -14.003 20.266 24.164 1.00 59.44 227 LEU A N 1
ATOM 1781 C CA . LEU A 1 227 ? -14.061 19.165 23.230 1.00 59.44 227 LEU A CA 1
ATOM 1782 C C . LEU A 1 227 ? -14.452 19.774 21.884 1.00 59.44 227 LEU A C 1
ATOM 1784 O O . LEU A 1 227 ? -15.456 20.488 21.852 1.00 59.44 227 LEU A O 1
ATOM 1788 N N . PRO A 1 228 ? -13.712 19.498 20.795 1.00 64.62 228 PRO A N 1
ATOM 1789 C CA . PRO A 1 228 ? -14.193 19.845 19.468 1.00 64.62 228 PRO A CA 1
ATOM 1790 C C . PRO A 1 228 ? -15.592 19.264 19.303 1.00 64.62 228 PRO A C 1
ATOM 1792 O O . PRO A 1 228 ? -15.848 18.112 19.693 1.00 64.62 228 PRO A O 1
ATOM 1795 N N . ASP A 1 229 ? -16.502 20.095 18.805 1.00 68.56 229 ASP A N 1
ATOM 1796 C CA . ASP A 1 229 ? -17.908 19.738 18.752 1.00 68.56 229 ASP A CA 1
ATOM 1797 C C . ASP A 1 229 ? -18.067 18.481 17.895 1.00 68.56 229 ASP A C 1
ATOM 1799 O O . ASP A 1 229 ? -17.354 18.256 16.915 1.00 68.56 229 ASP A O 1
ATOM 1803 N N . THR A 1 230 ? -19.014 17.619 18.258 1.00 65.50 230 THR A N 1
ATOM 1804 C CA . THR A 1 230 ? -19.237 16.358 17.528 1.00 65.50 230 THR A CA 1
ATOM 1805 C C . THR A 1 230 ? -19.536 16.580 16.044 1.00 65.50 230 THR A C 1
ATOM 1807 O O . THR A 1 230 ? -19.311 15.694 15.221 1.00 65.50 230 THR A O 1
ATOM 1810 N N . GLU A 1 231 ? -20.024 17.774 15.716 1.00 70.19 231 GLU A N 1
ATOM 1811 C CA . GLU A 1 231 ? -20.254 18.251 14.361 1.00 70.19 231 GLU A CA 1
ATOM 1812 C C . GLU A 1 231 ? -18.945 18.575 13.627 1.00 70.19 231 GLU A C 1
ATOM 1814 O O . GLU A 1 231 ? -18.795 18.171 12.479 1.00 70.19 231 GLU A O 1
ATOM 1819 N N . GLU A 1 232 ? -17.959 19.190 14.288 1.00 74.06 232 GLU A N 1
ATOM 1820 C CA . GLU A 1 232 ? -16.638 19.462 13.703 1.00 74.06 232 GLU A CA 1
ATOM 1821 C C . GLU A 1 232 ? -15.901 18.160 13.370 1.00 74.06 232 GLU A C 1
ATOM 1823 O O . GLU A 1 232 ? -15.421 17.993 12.254 1.00 74.06 232 GLU A O 1
ATOM 1828 N N . ILE A 1 233 ? -15.915 17.179 14.281 1.00 68.62 233 ILE A N 1
ATOM 1829 C CA . ILE A 1 233 ? -15.285 15.863 14.053 1.00 68.62 233 ILE A CA 1
ATOM 1830 C C . ILE A 1 233 ? -15.949 15.128 12.880 1.00 68.62 233 ILE A C 1
ATOM 1832 O O . ILE A 1 233 ? -15.277 14.506 12.054 1.00 68.62 233 ILE A O 1
ATOM 1836 N N . ALA A 1 234 ? -17.281 15.174 12.803 1.00 67.62 234 ALA A N 1
ATOM 1837 C CA . ALA A 1 234 ? -18.017 14.545 11.713 1.00 67.62 234 ALA A CA 1
ATOM 1838 C C . ALA A 1 234 ? -17.770 15.254 10.372 1.00 67.62 234 ALA A C 1
ATOM 1840 O O . ALA A 1 234 ? -17.685 14.581 9.345 1.00 67.62 234 ALA A O 1
ATOM 1841 N N . ASN A 1 235 ? -17.633 16.581 10.383 1.00 74.81 235 ASN A N 1
ATOM 1842 C CA . ASN A 1 235 ? -17.337 17.377 9.195 1.00 74.81 235 ASN A CA 1
ATOM 1843 C C . ASN A 1 235 ? -15.905 17.142 8.699 1.00 74.81 235 ASN A C 1
ATOM 1845 O O . ASN A 1 235 ? -15.717 16.943 7.501 1.00 74.81 235 ASN A O 1
ATOM 1849 N N . ASP A 1 236 ? -14.921 17.066 9.597 1.00 72.75 236 ASP A N 1
ATOM 1850 C CA . ASP A 1 236 ? -13.532 16.750 9.248 1.00 72.75 236 ASP A CA 1
ATOM 1851 C C . ASP A 1 236 ? -13.410 15.337 8.664 1.00 72.75 236 ASP A C 1
ATOM 1853 O O . ASP A 1 236 ? -12.737 15.126 7.651 1.00 72.75 236 ASP A O 1
ATOM 1857 N N . ALA A 1 237 ? -14.114 14.364 9.254 1.00 69.75 237 ALA A N 1
ATOM 1858 C CA . ALA A 1 237 ? -14.180 13.006 8.724 1.00 69.75 237 ALA A CA 1
ATOM 1859 C C . ALA A 1 237 ? -14.855 12.961 7.341 1.00 69.75 237 ALA A C 1
ATOM 1861 O O . ALA A 1 237 ? -14.345 12.300 6.437 1.00 69.75 237 ALA A O 1
ATOM 1862 N N . ALA A 1 238 ? -15.958 13.692 7.152 1.00 73.44 238 ALA A N 1
ATOM 1863 C CA . ALA A 1 238 ? -16.666 13.760 5.875 1.00 73.44 238 ALA A CA 1
ATOM 1864 C C . ALA A 1 238 ? -15.829 14.432 4.776 1.00 73.44 238 ALA A C 1
ATOM 1866 O O . ALA A 1 238 ? -15.743 13.904 3.670 1.00 73.44 238 ALA A O 1
ATOM 1867 N N . ALA A 1 239 ? -15.154 15.543 5.082 1.00 75.00 239 ALA A N 1
ATOM 1868 C CA . ALA A 1 239 ? -14.265 16.223 4.142 1.00 75.00 239 ALA A CA 1
ATOM 1869 C C . ALA A 1 239 ? -13.085 15.327 3.733 1.00 75.00 239 ALA A C 1
ATOM 1871 O O . ALA A 1 239 ? -12.681 15.293 2.569 1.00 75.00 239 ALA A O 1
ATOM 1872 N N . ALA A 1 240 ? -12.542 14.559 4.680 1.00 71.12 240 ALA A N 1
ATOM 1873 C CA . ALA A 1 240 ? -11.463 13.625 4.404 1.00 71.12 240 ALA A CA 1
ATOM 1874 C C . ALA A 1 240 ? -11.927 12.416 3.566 1.00 71.12 240 ALA A C 1
ATOM 1876 O O . ALA A 1 240 ? -11.175 11.954 2.705 1.00 71.12 240 ALA A O 1
ATOM 1877 N N . GLU A 1 241 ? -13.149 11.920 3.780 1.00 73.88 241 GLU A N 1
ATOM 1878 C CA . GLU A 1 241 ? -13.759 10.883 2.936 1.00 73.88 241 GLU A CA 1
ATOM 1879 C C . GLU A 1 241 ? -14.069 11.394 1.527 1.00 73.88 241 GLU A C 1
ATOM 1881 O O . GLU A 1 241 ? -13.790 10.689 0.562 1.00 73.88 241 GLU A O 1
ATOM 1886 N N . GLU A 1 242 ? -14.563 12.624 1.379 1.00 78.44 242 GLU A N 1
ATOM 1887 C CA . GLU A 1 242 ? -14.811 13.234 0.069 1.00 78.44 242 GLU A CA 1
ATOM 1888 C C . GLU A 1 242 ? -13.510 13.393 -0.729 1.00 78.44 242 GLU A C 1
ATOM 1890 O O . GLU A 1 242 ? -13.463 13.066 -1.916 1.00 78.44 242 GLU A O 1
ATOM 1895 N N . MET A 1 243 ? -12.421 13.816 -0.077 1.00 75.94 243 MET A N 1
ATOM 1896 C CA . MET A 1 243 ? -11.105 13.888 -0.717 1.00 75.94 243 MET A CA 1
ATOM 1897 C C . MET A 1 243 ? -10.591 12.510 -1.146 1.00 75.94 243 MET A C 1
ATOM 1899 O O . MET A 1 243 ? -10.075 12.377 -2.255 1.00 75.94 243 MET A O 1
ATOM 1903 N N . LEU A 1 244 ? -10.755 11.474 -0.315 1.00 71.94 244 LEU A N 1
ATOM 1904 C CA . LEU A 1 244 ? -10.386 10.108 -0.697 1.00 71.94 244 LEU A CA 1
ATOM 1905 C C . LEU A 1 244 ? -11.247 9.584 -1.847 1.00 71.94 244 LEU A C 1
ATOM 1907 O O . LEU A 1 244 ? -10.703 9.010 -2.787 1.00 71.94 244 LEU A O 1
ATOM 1911 N N . ALA A 1 245 ? -12.559 9.808 -1.803 1.00 74.56 245 ALA A N 1
ATOM 1912 C CA . ALA A 1 245 ? -13.478 9.411 -2.862 1.00 74.56 245 ALA A CA 1
ATOM 1913 C C . ALA A 1 245 ? -13.138 10.113 -4.183 1.00 74.56 245 ALA A C 1
ATOM 1915 O O . ALA A 1 245 ? -13.149 9.481 -5.236 1.00 74.56 245 ALA A O 1
ATOM 1916 N N . LYS A 1 246 ? -12.760 11.397 -4.131 1.00 77.44 246 LYS A N 1
ATOM 1917 C CA . LYS A 1 246 ? -12.301 12.150 -5.301 1.00 77.44 246 LYS A CA 1
ATOM 1918 C C . LYS A 1 246 ? -10.997 11.587 -5.863 1.00 77.44 246 LYS A C 1
ATOM 1920 O O . LYS A 1 246 ? -10.928 11.328 -7.057 1.00 77.44 246 LYS A O 1
ATOM 1925 N N . LEU A 1 247 ? -10.003 11.319 -5.014 1.00 75.31 247 LEU A N 1
ATOM 1926 C CA . LEU A 1 247 ? -8.743 10.707 -5.452 1.00 75.31 247 LEU A CA 1
ATOM 1927 C C . LEU A 1 247 ? -8.950 9.299 -6.021 1.00 75.31 247 LEU A C 1
ATOM 1929 O O . LEU A 1 247 ? -8.279 8.927 -6.977 1.00 75.31 247 LEU A O 1
ATOM 1933 N N . GLN A 1 248 ? -9.876 8.517 -5.462 1.00 75.00 248 GLN A N 1
ATOM 1934 C CA . GLN A 1 248 ? -10.239 7.201 -5.991 1.00 75.00 248 GLN A CA 1
ATOM 1935 C C . GLN A 1 248 ? -10.938 7.310 -7.345 1.00 75.00 248 GLN A C 1
ATOM 1937 O O . GLN A 1 248 ? -10.547 6.604 -8.269 1.00 75.00 248 GLN A O 1
ATOM 1942 N N . ALA A 1 249 ? -11.895 8.227 -7.495 1.00 77.25 249 ALA A N 1
ATOM 1943 C CA . ALA A 1 249 ? -12.556 8.489 -8.770 1.00 77.25 249 ALA A CA 1
ATOM 1944 C C . ALA A 1 249 ? -11.562 8.974 -9.840 1.00 77.25 249 ALA A C 1
ATOM 1946 O O . ALA A 1 249 ? -11.608 8.512 -10.980 1.00 77.25 249 ALA A O 1
ATOM 1947 N N . ASP A 1 250 ? -10.614 9.838 -9.467 1.00 72.94 250 ASP A N 1
ATOM 1948 C CA . ASP A 1 250 ? -9.535 10.286 -10.352 1.00 72.94 250 ASP A CA 1
ATOM 1949 C C . ASP A 1 250 ? -8.617 9.113 -10.747 1.00 72.94 250 ASP A C 1
ATOM 1951 O O . ASP A 1 250 ? -8.140 9.043 -11.883 1.00 72.94 250 ASP A O 1
ATOM 1955 N N . ASN A 1 251 ? -8.410 8.147 -9.844 1.00 71.31 251 ASN A N 1
ATOM 1956 C CA . ASN A 1 251 ? -7.621 6.946 -10.109 1.00 71.31 251 ASN A CA 1
ATOM 1957 C C . ASN A 1 251 ? -8.354 5.960 -11.036 1.00 71.31 251 ASN A C 1
ATOM 1959 O O . ASN A 1 251 ? -7.754 5.461 -11.984 1.00 71.31 251 ASN A O 1
ATOM 1963 N N . GLU A 1 252 ? -9.652 5.729 -10.824 1.00 76.75 252 GLU A N 1
ATOM 1964 C CA . GLU A 1 252 ? -10.492 4.903 -11.704 1.00 76.75 252 GLU A CA 1
ATOM 1965 C C . GLU A 1 252 ? -10.600 5.511 -13.108 1.00 76.75 252 GLU A C 1
ATOM 1967 O O . GLU A 1 252 ? -10.509 4.803 -14.115 1.00 76.75 252 GLU A O 1
ATOM 1972 N N . LEU A 1 253 ? -10.727 6.839 -13.197 1.00 76.12 253 LEU A N 1
ATOM 1973 C CA . LEU A 1 253 ? -10.709 7.547 -14.470 1.00 76.12 253 LEU A CA 1
ATOM 1974 C C . LEU A 1 253 ? -9.346 7.390 -15.159 1.00 76.12 253 LEU A C 1
ATOM 1976 O O . LEU A 1 253 ? -9.304 7.062 -16.346 1.00 76.12 253 LEU A O 1
ATOM 1980 N N . ALA A 1 254 ? -8.238 7.550 -14.431 1.00 66.00 254 ALA A N 1
ATOM 1981 C CA . ALA A 1 254 ? -6.894 7.351 -14.970 1.00 66.00 254 ALA A CA 1
ATOM 1982 C C . ALA A 1 254 ? -6.659 5.905 -15.448 1.00 66.00 254 ALA A C 1
ATOM 1984 O O . ALA A 1 254 ? -6.108 5.702 -16.533 1.00 66.00 254 ALA A O 1
ATOM 1985 N N . ASP A 1 255 ? -7.137 4.903 -14.707 1.00 70.25 255 ASP A N 1
ATOM 1986 C CA . ASP A 1 255 ? -7.064 3.494 -15.105 1.00 70.25 255 ASP A CA 1
ATOM 1987 C C . ASP A 1 255 ? -7.954 3.188 -16.318 1.00 70.25 255 ASP A C 1
ATOM 1989 O O . ASP A 1 255 ? -7.567 2.410 -17.197 1.00 70.25 255 ASP A O 1
ATOM 1993 N N . SER A 1 256 ? -9.107 3.851 -16.449 1.00 66.38 256 SER A N 1
ATOM 1994 C CA . SER A 1 256 ? -9.943 3.754 -17.652 1.00 66.38 256 SER A CA 1
ATOM 1995 C C . SER A 1 256 ? -9.247 4.357 -18.881 1.00 66.38 256 SER A C 1
ATOM 1997 O O . SER A 1 256 ? -9.278 3.766 -19.963 1.00 66.38 256 SER A O 1
ATOM 1999 N N . VAL A 1 257 ? -8.526 5.475 -18.715 1.00 65.50 257 VAL A N 1
ATOM 2000 C CA . VAL A 1 257 ? -7.703 6.083 -19.772 1.00 65.50 257 VAL A CA 1
ATOM 2001 C C . VAL A 1 257 ? -6.534 5.164 -20.124 1.00 65.50 257 VAL A C 1
ATOM 2003 O O . VAL A 1 257 ? -6.288 4.930 -21.305 1.00 65.50 257 VAL A O 1
ATOM 2006 N N . ARG A 1 258 ? -5.868 4.558 -19.136 1.00 61.09 258 ARG A N 1
ATOM 2007 C CA . ARG A 1 258 ? -4.801 3.565 -19.346 1.00 61.09 258 ARG A CA 1
ATOM 2008 C C . ARG A 1 258 ? -5.298 2.342 -20.118 1.00 61.09 258 ARG A C 1
ATOM 2010 O O . ARG A 1 258 ? -4.631 1.896 -21.052 1.00 61.09 258 ARG A O 1
ATOM 2017 N N . THR A 1 259 ? -6.471 1.822 -19.766 1.00 59.59 259 THR A N 1
ATOM 2018 C CA . THR A 1 259 ? -7.072 0.647 -20.413 1.00 59.59 259 THR A CA 1
ATOM 2019 C C . THR A 1 259 ? -7.506 0.976 -21.842 1.00 59.59 259 THR A C 1
ATOM 2021 O O . THR A 1 259 ? -7.215 0.225 -22.773 1.00 59.59 259 THR A O 1
ATOM 2024 N N . ASN A 1 260 ? -8.099 2.148 -22.067 1.00 54.69 260 ASN A N 1
ATOM 2025 C CA . ASN A 1 260 ? -8.499 2.575 -23.406 1.00 54.69 260 ASN A CA 1
ATOM 2026 C C . ASN A 1 260 ? -7.284 2.876 -24.300 1.00 54.69 260 ASN A C 1
ATOM 2028 O O . ASN A 1 260 ? -7.227 2.396 -25.430 1.00 54.69 260 ASN A O 1
ATOM 2032 N N . VAL A 1 261 ? -6.249 3.545 -23.782 1.00 53.66 261 VAL A N 1
ATOM 2033 C CA . VAL A 1 261 ? -4.985 3.759 -24.509 1.00 53.66 261 VAL A CA 1
ATOM 2034 C C . VAL A 1 261 ? -4.287 2.424 -24.799 1.00 53.66 261 VAL A C 1
ATOM 2036 O O . VAL A 1 261 ? -3.752 2.247 -25.890 1.00 53.66 261 VAL A O 1
ATOM 2039 N N . GLY A 1 262 ? -4.351 1.442 -23.898 1.00 46.47 262 GLY A N 1
ATOM 2040 C CA . GLY A 1 262 ? -3.770 0.111 -24.100 1.00 46.47 262 GLY A CA 1
ATOM 2041 C C . GLY A 1 262 ? -4.484 -0.761 -25.141 1.00 46.47 262 GLY A C 1
ATOM 2042 O O . GLY A 1 262 ? -3.826 -1.565 -25.798 1.00 46.47 262 GLY A O 1
ATOM 2043 N N . THR A 1 263 ? -5.798 -0.593 -25.340 1.00 46.81 263 THR A N 1
ATOM 2044 C CA . THR A 1 263 ? -6.589 -1.502 -26.197 1.00 46.81 263 THR A CA 1
ATOM 2045 C C . THR A 1 263 ? -6.863 -0.952 -27.603 1.00 46.81 263 THR A C 1
ATOM 2047 O O . THR A 1 263 ? -7.018 -1.741 -28.533 1.00 46.81 263 THR A O 1
ATOM 2050 N N . THR A 1 264 ? -6.849 0.372 -27.817 1.00 45.50 264 THR A N 1
ATOM 2051 C CA . THR A 1 264 ? -7.034 0.967 -29.161 1.00 45.50 264 THR A CA 1
ATOM 2052 C C . THR A 1 264 ? -5.750 1.472 -29.833 1.00 45.50 264 THR A C 1
ATOM 2054 O O . THR A 1 264 ? -5.786 1.784 -31.022 1.00 45.50 264 THR A O 1
ATOM 2057 N N . SER A 1 265 ? -4.598 1.531 -29.146 1.00 43.97 265 SER A N 1
ATOM 2058 C CA . SER A 1 265 ? -3.371 2.135 -29.716 1.00 43.97 265 SER A CA 1
ATOM 2059 C C . SER A 1 265 ? -2.321 1.159 -30.262 1.00 43.97 265 SER A C 1
ATOM 2061 O O . SER A 1 265 ? -1.415 1.598 -30.969 1.00 43.97 265 SER A O 1
ATOM 2063 N N . VAL A 1 266 ? -2.450 -0.154 -30.034 1.00 48.91 266 VAL A N 1
ATOM 2064 C CA . VAL A 1 266 ? -1.429 -1.135 -30.467 1.00 48.91 266 VAL A CA 1
ATOM 2065 C C . VAL A 1 266 ? -1.341 -1.264 -32.002 1.00 48.91 266 VAL A C 1
ATOM 2067 O O . VAL A 1 266 ? -0.323 -1.721 -32.514 1.00 48.91 266 VAL A O 1
ATOM 2070 N N . GLY A 1 267 ? -2.352 -0.811 -32.757 1.00 41.88 267 GLY A N 1
ATOM 2071 C CA . GLY A 1 267 ? -2.376 -0.927 -34.224 1.00 41.88 267 GLY A CA 1
ATOM 2072 C C . GLY A 1 267 ? -2.410 0.374 -35.036 1.00 41.88 267 GLY A C 1
ATOM 2073 O O . GLY A 1 267 ? -1.998 0.351 -36.191 1.00 41.88 267 GLY A O 1
ATOM 2074 N N . ALA A 1 268 ? -2.888 1.500 -34.488 1.00 40.41 268 ALA A N 1
ATOM 2075 C CA . ALA A 1 268 ? -3.275 2.653 -35.321 1.00 40.41 268 ALA A CA 1
ATOM 2076 C C . ALA A 1 268 ? -2.685 4.017 -34.915 1.00 40.41 268 ALA A C 1
ATOM 2078 O O . ALA A 1 268 ? -2.879 4.985 -35.644 1.00 40.41 268 ALA A O 1
ATOM 2079 N N . SER A 1 269 ? -1.947 4.122 -33.801 1.00 43.12 269 SER A N 1
ATOM 2080 C CA . SER A 1 269 ? -1.505 5.429 -33.273 1.00 43.12 269 SER A CA 1
ATOM 2081 C C . SER A 1 269 ? -0.009 5.526 -32.952 1.00 43.12 269 SER A C 1
ATOM 2083 O O . SER A 1 269 ? 0.389 6.326 -32.116 1.00 43.12 269 SER A O 1
ATOM 2085 N N . ILE A 1 270 ? 0.846 4.755 -33.634 1.00 49.34 270 ILE A N 1
ATOM 2086 C CA . ILE A 1 270 ? 2.316 4.874 -33.499 1.00 49.34 270 ILE A CA 1
ATOM 2087 C C . ILE A 1 270 ? 2.859 6.080 -34.311 1.00 49.34 270 ILE A C 1
ATOM 2089 O O . ILE A 1 270 ? 4.029 6.445 -34.204 1.00 49.34 270 ILE A O 1
ATOM 2093 N N . THR A 1 271 ? 2.012 6.737 -35.113 1.00 47.34 271 THR A N 1
ATOM 2094 C CA . THR A 1 271 ? 2.372 7.891 -35.960 1.00 47.34 271 THR A CA 1
ATOM 2095 C C . THR A 1 271 ? 1.744 9.223 -35.542 1.00 47.34 271 THR A C 1
ATOM 2097 O O . THR A 1 271 ? 2.119 10.248 -36.106 1.00 47.34 271 THR A O 1
ATOM 2100 N N . ALA A 1 272 ? 0.830 9.250 -34.566 1.00 51.97 272 ALA A N 1
ATOM 2101 C CA . ALA A 1 272 ? 0.420 10.506 -33.938 1.00 51.97 272 ALA A CA 1
ATOM 2102 C C . ALA A 1 272 ? 1.480 10.857 -32.884 1.00 51.97 272 ALA A C 1
ATOM 2104 O O . ALA A 1 272 ? 1.848 9.995 -32.092 1.00 51.97 272 ALA A O 1
ATOM 2105 N N . GLY A 1 273 ? 2.044 12.065 -32.963 1.00 59.12 273 GLY A N 1
ATOM 2106 C CA . GLY A 1 273 ? 3.231 12.482 -32.211 1.00 59.12 273 GLY A CA 1
ATOM 2107 C C . GLY A 1 273 ? 3.185 12.148 -30.717 1.00 59.12 273 GLY A C 1
ATOM 2108 O O . GLY A 1 273 ? 2.116 12.126 -30.113 1.00 59.12 273 GLY A O 1
ATOM 2109 N N . MET A 1 274 ? 4.365 11.885 -30.145 1.00 68.75 274 MET A N 1
ATOM 2110 C CA . MET A 1 274 ? 4.542 11.730 -28.696 1.00 68.75 274 MET A CA 1
ATOM 2111 C C . MET A 1 274 ? 3.894 12.915 -27.973 1.00 68.75 274 MET A C 1
ATOM 2113 O O . MET A 1 274 ? 3.986 14.048 -28.451 1.00 68.75 274 MET A O 1
ATOM 2117 N N . SER A 1 275 ? 3.241 12.652 -26.840 1.00 81.44 275 SER A N 1
ATOM 2118 C CA . SER A 1 275 ? 2.734 13.721 -25.974 1.00 81.44 275 SER A CA 1
ATOM 2119 C C . SER A 1 275 ? 3.885 14.649 -25.565 1.00 81.44 275 SER A C 1
ATOM 2121 O O . SER A 1 275 ? 5.026 14.202 -25.453 1.00 81.44 275 SER A O 1
ATOM 2123 N N . GLU A 1 276 ? 3.607 15.929 -25.312 1.00 83.00 276 GLU A N 1
ATOM 2124 C CA . GLU A 1 276 ? 4.620 16.922 -24.920 1.00 83.00 276 GLU A CA 1
ATOM 2125 C C . GLU A 1 276 ? 5.436 16.459 -23.695 1.00 83.00 276 GLU A C 1
ATOM 2127 O O . GLU A 1 276 ? 6.661 16.579 -23.671 1.00 83.00 276 GLU A O 1
ATOM 2132 N N . GLU A 1 277 ? 4.778 15.807 -22.731 1.00 81.62 277 GLU A N 1
ATOM 2133 C CA . GLU A 1 277 ? 5.420 15.197 -21.558 1.00 81.62 277 GLU A CA 1
ATOM 2134 C C . GLU A 1 277 ? 6.328 14.010 -21.921 1.00 81.62 277 GLU A C 1
ATOM 2136 O O . GLU A 1 277 ? 7.428 13.867 -21.384 1.00 81.62 277 GLU A O 1
ATOM 2141 N N . GLU A 1 278 ? 5.889 13.154 -22.848 1.00 84.31 278 GLU A N 1
ATOM 2142 C CA . GLU A 1 278 ? 6.682 12.014 -23.317 1.00 84.31 278 GLU A CA 1
ATOM 2143 C C . GLU A 1 278 ? 7.900 12.491 -24.104 1.00 84.31 278 GLU A C 1
ATOM 2145 O O . GLU A 1 278 ? 8.982 11.927 -23.970 1.00 84.31 278 GLU A O 1
ATOM 2150 N N . GLN A 1 279 ? 7.746 13.544 -24.906 1.00 86.00 279 GLN A N 1
ATOM 2151 C CA . GLN A 1 279 ? 8.829 14.110 -25.696 1.00 86.00 279 GLN A CA 1
ATOM 2152 C C . GLN A 1 279 ? 9.875 14.795 -24.806 1.00 86.00 279 GLN A C 1
ATOM 2154 O O . GLN A 1 279 ? 11.074 14.622 -25.038 1.00 86.00 279 GLN A O 1
ATOM 2159 N N . ALA A 1 280 ? 9.442 15.495 -23.752 1.00 88.62 280 ALA A N 1
ATOM 2160 C CA . ALA A 1 280 ? 10.330 16.061 -22.741 1.00 88.62 280 ALA A CA 1
ATOM 2161 C C . ALA A 1 280 ? 11.096 14.971 -21.971 1.00 88.62 280 ALA A C 1
ATOM 2163 O O . ALA A 1 280 ? 12.319 15.052 -21.851 1.00 88.62 280 ALA A O 1
ATOM 2164 N N . MET A 1 281 ? 10.412 13.911 -21.518 1.00 85.31 281 MET A N 1
ATOM 2165 C CA . MET A 1 281 ? 11.069 12.789 -20.839 1.00 85.31 281 MET A CA 1
ATOM 2166 C C . MET A 1 281 ? 12.035 12.048 -21.773 1.00 85.31 281 MET A C 1
ATOM 2168 O O . MET A 1 281 ? 13.132 11.676 -21.362 1.00 85.31 281 MET A O 1
ATOM 2172 N N . PHE A 1 282 ? 11.651 11.828 -23.030 1.00 86.75 282 PHE A N 1
ATOM 2173 C CA . PHE A 1 282 ? 12.517 11.180 -24.010 1.00 86.75 282 PHE A CA 1
ATOM 2174 C C . PHE A 1 282 ? 13.822 11.965 -24.189 1.00 86.75 282 PHE A C 1
ATOM 2176 O O . PHE A 1 282 ? 14.898 11.373 -24.145 1.00 86.75 282 PHE A O 1
ATOM 2183 N N . ALA A 1 283 ? 13.736 13.294 -24.320 1.00 89.62 283 ALA A N 1
ATOM 2184 C CA . ALA A 1 283 ? 14.903 14.167 -24.419 1.00 89.62 283 ALA A CA 1
ATOM 2185 C C . ALA A 1 283 ? 15.762 14.148 -23.139 1.00 89.62 283 ALA A C 1
ATOM 2187 O O . ALA A 1 283 ? 16.989 14.075 -23.225 1.00 89.62 283 ALA A O 1
ATOM 2188 N N . GLU A 1 284 ? 15.135 14.154 -21.957 1.00 88.81 284 GLU A N 1
ATOM 2189 C CA . GLU A 1 284 ? 15.822 14.038 -20.663 1.00 88.81 284 GLU A CA 1
ATOM 2190 C C . GLU A 1 284 ? 16.621 12.724 -20.579 1.00 88.81 284 GLU A C 1
ATOM 2192 O O . GLU A 1 284 ? 17.820 12.732 -20.294 1.00 88.81 284 GLU A O 1
ATOM 2197 N N . LEU A 1 285 ? 15.994 11.591 -20.901 1.00 88.00 285 LEU A N 1
ATOM 2198 C CA . LEU A 1 285 ? 16.626 10.271 -20.841 1.00 88.00 285 LEU A CA 1
ATOM 2199 C C . LEU A 1 285 ? 17.697 10.076 -21.924 1.00 88.00 285 LEU A C 1
ATOM 2201 O O . LEU A 1 285 ? 18.718 9.428 -21.676 1.00 88.00 285 LEU A O 1
ATOM 2205 N N . GLU A 1 286 ? 17.516 10.635 -23.123 1.00 86.31 286 GLU A N 1
ATOM 2206 C CA . GLU A 1 286 ? 18.575 10.646 -24.140 1.00 86.31 286 GLU A CA 1
ATOM 2207 C C . GLU A 1 286 ? 19.780 11.478 -23.697 1.00 86.31 286 GLU A C 1
ATOM 2209 O O . GLU A 1 286 ? 20.913 11.052 -23.916 1.00 86.31 286 GLU A O 1
ATOM 2214 N N . SER A 1 287 ? 19.560 12.595 -22.997 1.00 87.25 287 SER A N 1
ATOM 2215 C CA . SER A 1 287 ? 20.654 13.402 -22.448 1.00 87.25 287 SER A CA 1
ATOM 2216 C C . SER A 1 287 ? 21.427 12.687 -21.330 1.00 87.25 287 SER A C 1
ATOM 2218 O O . SER A 1 287 ? 22.647 12.803 -21.266 1.00 87.25 287 SER A O 1
ATOM 2220 N N . GLN A 1 288 ? 20.746 11.894 -20.493 1.00 83.81 288 GLN A N 1
ATOM 2221 C CA . GLN A 1 288 ? 21.367 11.122 -19.406 1.00 83.81 288 GLN A CA 1
ATOM 2222 C C . GLN A 1 288 ? 22.065 9.843 -19.892 1.00 83.81 288 GLN A C 1
ATOM 2224 O O . GLN A 1 288 ? 23.021 9.384 -19.271 1.00 83.81 288 GLN A O 1
ATOM 2229 N N . SER A 1 289 ? 21.585 9.250 -20.989 1.00 81.19 289 SER A N 1
ATOM 2230 C CA . SER A 1 289 ? 22.165 8.033 -21.579 1.00 81.19 289 SER A CA 1
ATOM 2231 C C . SER A 1 289 ? 23.282 8.315 -22.586 1.00 81.19 289 SER A C 1
ATOM 2233 O O . SER A 1 289 ? 24.014 7.393 -22.960 1.00 81.19 289 SER A O 1
ATOM 2235 N N . ALA A 1 290 ? 23.442 9.568 -23.021 1.00 77.44 290 ALA A N 1
ATOM 2236 C CA . ALA A 1 290 ? 24.578 9.971 -23.831 1.00 77.44 290 ALA A CA 1
ATOM 2237 C C . ALA A 1 290 ? 25.872 9.815 -23.005 1.00 77.44 290 ALA A C 1
ATOM 2239 O O . ALA A 1 290 ? 25.961 10.348 -21.897 1.00 77.44 290 ALA A O 1
ATOM 2240 N N . PRO A 1 291 ? 26.887 9.082 -23.504 1.00 66.00 291 PRO A N 1
ATOM 2241 C CA . PRO A 1 291 ? 28.166 8.993 -22.815 1.00 66.00 291 PRO A CA 1
ATOM 2242 C C . PRO A 1 291 ? 28.745 10.405 -22.654 1.00 66.00 291 PRO A C 1
ATOM 2244 O O . PRO A 1 291 ? 28.559 11.223 -23.560 1.00 66.00 291 PRO A O 1
ATOM 2247 N N . PRO A 1 292 ? 29.458 10.705 -21.551 1.00 55.47 292 PRO A N 1
ATOM 2248 C CA . PRO A 1 292 ? 30.123 11.987 -21.384 1.00 55.47 292 PRO A CA 1
ATOM 2249 C C . PRO A 1 292 ? 31.105 12.154 -22.542 1.00 55.47 292 PRO A C 1
ATOM 2251 O O . PRO A 1 292 ? 32.176 11.547 -22.568 1.00 55.47 292 PRO A O 1
ATOM 2254 N N . THR A 1 293 ? 30.718 12.934 -23.548 1.00 51.03 293 THR A N 1
ATOM 2255 C CA . THR A 1 293 ? 31.624 13.368 -24.599 1.00 51.03 293 THR A CA 1
ATOM 2256 C C . THR A 1 293 ? 32.698 14.178 -23.908 1.00 51.03 293 THR A C 1
ATOM 2258 O O . THR A 1 293 ? 32.429 15.269 -23.408 1.00 51.03 293 THR A O 1
ATOM 2261 N N . ALA A 1 294 ? 33.886 13.578 -23.829 1.00 48.31 294 ALA A N 1
ATOM 2262 C CA . ALA A 1 294 ? 35.103 14.199 -23.358 1.00 48.31 294 ALA A CA 1
ATOM 2263 C C . ALA A 1 294 ? 35.184 15.625 -23.908 1.00 48.31 294 ALA A C 1
ATOM 2265 O O . ALA A 1 294 ? 35.191 15.836 -25.124 1.00 48.31 294 ALA A O 1
ATOM 2266 N N . SER A 1 295 ? 35.218 16.597 -23.000 1.00 45.38 295 SER A N 1
ATOM 2267 C CA . SER A 1 295 ? 35.637 17.951 -23.324 1.00 45.38 295 SER A CA 1
ATOM 2268 C C . SER A 1 295 ? 36.976 17.860 -24.064 1.00 45.38 295 SER A C 1
ATOM 2270 O O . SER A 1 295 ? 37.880 17.188 -23.564 1.00 45.38 295 SER A O 1
ATOM 2272 N N . PRO A 1 296 ? 37.134 18.479 -25.245 1.00 51.97 296 PRO A N 1
ATOM 2273 C CA . PRO A 1 296 ? 38.427 18.511 -25.899 1.00 51.97 296 PRO A CA 1
ATOM 2274 C C . PRO A 1 296 ? 39.380 19.359 -25.054 1.00 51.97 296 PRO A C 1
ATOM 2276 O O . PRO A 1 296 ? 39.158 20.556 -24.854 1.00 51.97 296 PRO A O 1
ATOM 2279 N N . ASP A 1 297 ? 40.442 18.715 -24.573 1.00 49.06 297 ASP A N 1
ATOM 2280 C CA . ASP A 1 297 ? 41.647 19.356 -24.062 1.00 49.06 297 ASP A CA 1
ATOM 2281 C C . ASP A 1 297 ? 42.092 20.458 -25.029 1.00 49.06 297 ASP A C 1
ATOM 2283 O O . ASP A 1 297 ? 42.567 20.196 -26.135 1.00 49.06 297 ASP A O 1
ATOM 2287 N N . THR A 1 298 ? 41.963 21.712 -24.602 1.00 40.19 298 THR A N 1
ATOM 2288 C CA . THR A 1 298 ? 42.711 22.822 -25.193 1.00 40.19 298 THR A CA 1
ATOM 2289 C C . THR A 1 298 ? 43.761 23.256 -24.184 1.00 40.19 298 THR A C 1
ATOM 2291 O O . THR A 1 298 ? 43.511 24.053 -23.282 1.00 40.19 298 THR A O 1
ATOM 2294 N N . HIS A 1 299 ? 44.960 22.703 -24.351 1.00 45.38 299 HIS A N 1
ATOM 2295 C CA . HIS A 1 299 ? 46.187 23.237 -23.781 1.00 45.38 299 HIS A CA 1
ATOM 2296 C C . HIS A 1 299 ? 46.556 24.571 -24.451 1.00 45.38 299 HIS A C 1
ATOM 2298 O O . HIS A 1 299 ? 46.917 24.606 -25.623 1.00 45.38 299 HIS A O 1
ATOM 2304 N N . ALA A 1 300 ? 46.553 25.646 -23.665 1.00 40.56 300 ALA A N 1
ATOM 2305 C CA . ALA A 1 300 ? 47.478 26.782 -23.744 1.00 40.56 300 ALA A CA 1
ATOM 2306 C C . ALA A 1 300 ? 47.434 27.440 -22.348 1.00 40.56 300 ALA A C 1
ATOM 2308 O O . ALA A 1 300 ? 46.407 27.965 -21.948 1.00 40.56 300 ALA A O 1
ATOM 2309 N N . GLY A 1 301 ? 48.419 27.324 -21.460 1.00 39.31 301 GLY A N 1
ATOM 2310 C CA . GLY A 1 301 ? 49.844 27.493 -21.690 1.00 39.31 301 GLY A CA 1
ATOM 2311 C C . GLY A 1 301 ? 50.223 28.939 -21.371 1.00 39.31 301 GLY A C 1
ATOM 2312 O O . GLY A 1 301 ? 50.300 29.747 -22.283 1.00 39.31 301 GLY A O 1
ATOM 2313 N N . THR A 1 302 ? 50.445 29.273 -20.095 1.00 40.31 302 THR A N 1
ATOM 2314 C CA . THR A 1 302 ? 51.465 30.252 -19.668 1.00 40.31 302 THR A CA 1
ATOM 2315 C C . THR A 1 302 ? 51.827 29.989 -18.207 1.00 40.31 302 THR A C 1
ATOM 2317 O O . THR A 1 302 ? 51.019 30.122 -17.291 1.00 40.31 302 THR A O 1
ATOM 2320 N N . GLU A 1 303 ? 53.075 29.572 -18.033 1.00 42.44 303 GLU A N 1
ATOM 2321 C CA . GLU A 1 303 ? 53.813 29.445 -16.785 1.00 42.44 303 GLU A CA 1
ATOM 2322 C C . GLU A 1 303 ? 53.871 30.771 -16.007 1.00 42.44 303 GLU A C 1
ATOM 2324 O O . GLU A 1 303 ? 54.130 31.814 -16.604 1.00 42.44 303 GLU A O 1
ATOM 2329 N N . ARG A 1 304 ? 53.824 30.718 -14.667 1.00 40.44 304 ARG A N 1
ATOM 2330 C CA . ARG A 1 304 ? 55.004 31.069 -13.847 1.00 40.44 304 ARG A CA 1
ATOM 2331 C C . ARG A 1 304 ? 54.810 30.855 -12.337 1.00 40.44 304 ARG A C 1
ATOM 2333 O O . ARG A 1 304 ? 54.009 31.504 -11.680 1.00 40.44 304 ARG A O 1
ATOM 2340 N N . THR A 1 305 ? 55.708 30.011 -11.822 1.00 39.47 305 THR A N 1
ATOM 2341 C CA . THR A 1 305 ? 56.446 30.108 -10.545 1.00 39.47 305 THR A CA 1
ATOM 2342 C C . THR A 1 305 ? 55.724 29.965 -9.197 1.00 39.47 305 THR A C 1
ATOM 2344 O O . THR A 1 305 ? 55.225 30.921 -8.625 1.00 39.47 305 THR A O 1
ATOM 2347 N N . ARG A 1 306 ? 55.891 28.759 -8.625 1.00 43.84 306 ARG A N 1
ATOM 2348 C CA . ARG A 1 306 ? 56.753 28.459 -7.454 1.00 43.84 306 ARG A CA 1
ATOM 2349 C C . ARG A 1 306 ? 56.559 29.318 -6.190 1.00 43.84 306 ARG A C 1
ATOM 2351 O O . ARG A 1 306 ? 57.143 30.389 -6.109 1.00 43.84 306 ARG A O 1
ATOM 2358 N N . ALA A 1 307 ? 55.966 28.723 -5.147 1.00 36.19 307 ALA A N 1
ATOM 2359 C CA . ALA A 1 307 ? 56.604 28.513 -3.831 1.00 36.19 307 ALA A CA 1
ATOM 2360 C C . ALA A 1 307 ? 55.675 27.752 -2.852 1.00 36.19 307 ALA A C 1
ATOM 2362 O O . ALA A 1 307 ? 54.618 28.232 -2.466 1.00 36.19 307 ALA A O 1
ATOM 2363 N N . VAL A 1 308 ? 56.121 26.567 -2.437 1.00 52.34 308 VAL A N 1
ATOM 2364 C CA . VAL A 1 308 ? 55.809 25.868 -1.165 1.00 52.34 308 VAL A CA 1
ATOM 2365 C C . VAL A 1 308 ? 56.847 26.390 -0.134 1.00 52.34 308 VAL A C 1
ATOM 2367 O O . VAL A 1 308 ? 57.917 26.770 -0.627 1.00 52.34 308 VAL A O 1
ATOM 2370 N N . PRO A 1 309 ? 56.682 26.413 1.220 1.00 60.19 309 PRO A N 1
ATOM 2371 C CA . PRO A 1 309 ? 55.783 25.635 2.104 1.00 60.19 309 PRO A CA 1
ATOM 2372 C C . PRO A 1 309 ? 55.071 26.428 3.231 1.00 60.19 309 PRO A C 1
ATOM 2374 O O . PRO A 1 309 ? 55.457 27.545 3.552 1.00 60.19 309 PRO A O 1
ATOM 2377 N N . ALA A 1 310 ? 54.102 25.789 3.905 1.00 40.53 310 ALA A N 1
ATOM 2378 C CA . ALA A 1 310 ? 54.116 25.509 5.359 1.00 40.53 310 ALA A CA 1
ATOM 2379 C C . ALA A 1 310 ? 52.697 25.242 5.903 1.00 40.53 310 ALA A C 1
ATOM 2381 O O . ALA A 1 310 ? 51.826 26.105 5.845 1.00 40.53 310 ALA A O 1
ATOM 2382 N N . SER A 1 311 ? 52.489 24.064 6.497 1.00 50.12 311 SER A N 1
ATOM 2383 C CA . SER A 1 311 ? 51.425 23.833 7.490 1.00 50.12 311 SER A CA 1
ATOM 2384 C C . SER A 1 311 ? 51.769 24.606 8.773 1.00 50.12 311 SER A C 1
ATOM 2386 O O . SER A 1 311 ? 52.956 24.672 9.107 1.00 50.12 311 SER A O 1
ATOM 2388 N N . PRO A 1 312 ? 50.790 25.164 9.517 1.00 52.88 312 PRO A N 1
ATOM 2389 C CA . PRO A 1 312 ? 50.238 24.404 10.650 1.00 52.88 312 PRO A CA 1
ATOM 2390 C C . PRO A 1 312 ? 48.761 24.710 11.035 1.00 52.88 312 PRO A C 1
ATOM 2392 O O . PRO A 1 312 ? 48.305 25.842 10.993 1.00 52.88 312 PRO A O 1
ATOM 2395 N N . THR A 1 313 ? 48.081 23.664 11.521 1.00 39.88 313 THR A N 1
ATOM 2396 C CA . THR A 1 313 ? 47.277 23.626 12.766 1.00 39.88 313 THR A CA 1
ATOM 2397 C C . THR A 1 313 ? 45.961 24.433 12.921 1.00 39.88 313 THR A C 1
ATOM 2399 O O . THR A 1 313 ? 45.904 25.651 12.816 1.00 39.88 313 THR A O 1
ATOM 2402 N N . THR A 1 314 ? 44.955 23.689 13.419 1.00 40.19 314 THR A N 1
ATOM 2403 C CA . THR A 1 314 ? 43.827 24.033 14.328 1.00 40.19 314 THR A CA 1
ATOM 2404 C C . THR A 1 314 ? 42.463 24.556 13.848 1.00 40.19 314 THR A C 1
ATOM 2406 O O . THR A 1 314 ? 42.350 25.477 13.055 1.00 40.19 314 THR A O 1
ATOM 2409 N N . ALA A 1 315 ? 41.462 24.004 14.562 1.00 41.44 315 ALA A N 1
ATOM 2410 C CA . ALA A 1 315 ? 40.091 24.451 14.850 1.00 41.44 315 ALA A CA 1
ATOM 2411 C C . ALA A 1 315 ? 39.036 24.174 13.759 1.00 41.44 315 ALA A C 1
ATOM 2413 O O . ALA A 1 315 ? 39.001 24.815 12.722 1.00 41.44 315 ALA A O 1
ATOM 2414 N N . SER A 1 316 ? 38.190 23.143 13.889 1.00 48.09 316 SER A N 1
ATOM 2415 C CA . SER A 1 316 ? 37.078 23.010 14.854 1.00 48.09 316 SER A CA 1
ATOM 2416 C C . SER A 1 316 ? 36.144 24.221 14.855 1.00 48.09 316 SER A C 1
ATOM 2418 O O . SER A 1 316 ? 36.365 25.176 15.592 1.00 48.09 316 SER A O 1
ATOM 2420 N N . SER A 1 317 ? 35.058 24.144 14.087 1.00 46.78 317 SER A N 1
ATOM 2421 C CA . SER A 1 317 ? 33.797 24.816 14.420 1.00 46.78 317 SER A CA 1
ATOM 2422 C C . SER A 1 317 ? 32.630 24.137 13.702 1.00 46.78 317 SER A C 1
ATOM 2424 O O . SER A 1 317 ? 32.381 24.325 12.515 1.00 46.78 317 SER A O 1
ATOM 2426 N N . SER A 1 318 ? 31.919 23.313 14.466 1.00 41.88 318 SER A N 1
ATOM 2427 C CA . SER A 1 318 ? 30.554 22.883 14.185 1.00 41.88 318 SER A CA 1
ATOM 2428 C C . SER A 1 318 ? 29.609 24.086 14.316 1.00 41.88 318 SER A C 1
ATOM 2430 O O . SER A 1 318 ? 29.712 24.809 15.311 1.00 41.88 318 SER A O 1
ATOM 2432 N N . PRO A 1 319 ? 28.653 24.306 13.402 1.00 54.62 319 PRO A N 1
ATOM 2433 C CA . PRO A 1 319 ? 27.556 25.226 13.659 1.00 54.62 319 PRO A CA 1
ATOM 2434 C C . PRO A 1 319 ? 26.460 24.519 14.472 1.00 54.62 319 PRO A C 1
ATOM 2436 O O . PRO A 1 319 ? 25.686 23.720 13.948 1.00 54.62 319 PRO A O 1
ATOM 2439 N N . SER A 1 320 ? 26.398 24.830 15.770 1.00 39.31 320 SER A N 1
ATOM 2440 C CA . SER A 1 320 ? 25.240 24.557 16.628 1.00 39.31 320 SER A CA 1
ATOM 2441 C C . SER A 1 320 ? 24.050 25.399 16.164 1.00 39.31 320 SER A C 1
ATOM 2443 O O . SER A 1 320 ? 24.076 26.624 16.281 1.00 39.31 320 SER A O 1
ATOM 2445 N N . GLN A 1 321 ? 22.997 24.752 15.662 1.00 49.81 321 GLN A N 1
ATOM 2446 C CA . GLN A 1 321 ? 21.694 25.387 15.487 1.00 49.81 321 GLN A CA 1
ATOM 2447 C C . GLN A 1 321 ? 20.919 25.351 16.804 1.00 49.81 321 GLN A C 1
ATOM 2449 O O . GLN A 1 321 ? 20.495 24.309 17.296 1.00 49.81 321 GLN A O 1
ATOM 2454 N N . SER A 1 322 ? 20.757 26.544 17.358 1.00 44.97 322 SER A N 1
ATOM 2455 C CA . SER A 1 322 ? 19.897 26.883 18.480 1.00 44.97 322 SER A CA 1
ATOM 2456 C C . SER A 1 322 ? 18.434 26.899 18.024 1.00 44.97 322 SER A C 1
ATOM 2458 O O . SER A 1 322 ? 18.047 27.776 17.254 1.00 44.97 322 SER A O 1
ATOM 2460 N N . GLN A 1 323 ? 17.600 25.987 18.527 1.00 50.75 323 GLN A N 1
ATOM 2461 C CA . GLN A 1 323 ? 16.142 26.156 18.519 1.00 50.75 323 GLN A CA 1
ATOM 2462 C C . GLN A 1 323 ? 15.581 26.024 19.940 1.00 50.75 323 GLN A C 1
ATOM 2464 O O . GLN A 1 323 ? 15.376 24.946 20.486 1.00 50.75 323 GLN A O 1
ATOM 2469 N N . SER A 1 324 ? 15.435 27.202 20.541 1.00 46.31 324 SER A N 1
ATOM 2470 C CA . SER A 1 324 ? 14.299 27.706 21.317 1.00 46.31 324 SER A CA 1
ATOM 2471 C C . SER A 1 324 ? 13.301 26.679 21.873 1.00 46.31 324 SER A C 1
ATOM 2473 O O . SER A 1 324 ? 12.372 26.262 21.187 1.00 46.31 324 SER A O 1
ATOM 2475 N N . GLN A 1 325 ? 13.403 26.387 23.172 1.00 51.50 325 GLN A N 1
ATOM 2476 C CA . GLN A 1 325 ? 12.273 25.894 23.965 1.00 51.50 325 GLN A CA 1
ATOM 2477 C C . GLN A 1 325 ? 11.417 27.077 24.460 1.00 51.50 325 GLN A C 1
ATOM 2479 O O . GLN A 1 325 ? 11.978 28.057 24.962 1.00 51.50 325 GLN A O 1
ATOM 2484 N N . PRO A 1 326 ? 10.076 27.012 24.382 1.00 59.19 326 PRO A N 1
ATOM 2485 C CA . PRO A 1 326 ? 9.204 27.998 25.006 1.00 59.19 326 PRO A CA 1
ATOM 2486 C C . PRO A 1 326 ? 9.060 27.754 26.518 1.00 59.19 326 PRO A C 1
ATOM 2488 O O . PRO A 1 326 ? 8.816 26.642 26.986 1.00 59.19 326 PRO A O 1
ATOM 2491 N N . ARG A 1 327 ? 9.214 28.845 27.278 1.00 45.00 327 ARG A N 1
ATOM 2492 C CA . ARG A 1 327 ? 9.065 28.938 28.736 1.00 45.00 327 ARG A CA 1
ATOM 2493 C C . ARG A 1 327 ? 7.657 28.537 29.192 1.00 45.00 327 ARG A C 1
ATOM 2495 O O . ARG A 1 327 ? 6.675 29.157 28.793 1.00 45.00 327 ARG A O 1
ATOM 2502 N N . ARG A 1 328 ? 7.589 27.581 30.121 1.00 44.94 328 ARG A N 1
ATOM 2503 C CA . ARG A 1 328 ? 6.432 27.325 30.993 1.00 44.94 328 ARG A CA 1
ATOM 2504 C C . ARG A 1 328 ? 6.355 28.425 32.058 1.00 44.94 328 ARG A C 1
ATOM 2506 O O . ARG A 1 328 ? 7.331 28.653 32.770 1.00 44.94 328 ARG A O 1
ATOM 2513 N N . ALA A 1 329 ? 5.207 29.086 32.164 1.00 55.59 329 ALA A N 1
ATOM 2514 C CA . ALA A 1 329 ? 4.868 29.949 33.289 1.00 55.59 329 ALA A CA 1
ATOM 2515 C C . ALA A 1 329 ? 4.183 29.107 34.379 1.00 55.59 329 ALA A C 1
ATOM 2517 O O . ALA A 1 329 ? 3.161 28.476 34.120 1.00 55.59 329 ALA A O 1
ATOM 2518 N N . ASN A 1 330 ? 4.763 29.097 35.580 1.00 50.06 330 ASN A N 1
ATOM 2519 C CA . ASN A 1 330 ? 4.061 28.737 36.812 1.00 50.06 330 ASN A CA 1
ATOM 2520 C C . ASN A 1 330 ? 3.115 29.879 37.201 1.00 50.06 330 ASN A C 1
ATOM 2522 O O . ASN A 1 330 ? 3.493 31.046 37.064 1.00 50.06 330 ASN A O 1
ATOM 2526 N N . PRO A 1 331 ? 1.977 29.549 37.817 1.00 63.56 331 PRO A N 1
ATOM 2527 C CA . PRO A 1 331 ? 1.473 30.373 38.902 1.00 63.56 331 PRO A CA 1
ATOM 2528 C C . PRO A 1 331 ? 1.269 29.541 40.175 1.00 63.56 331 PRO A C 1
ATOM 2530 O O . PRO A 1 331 ? 0.500 28.583 40.197 1.00 63.56 331 PRO A O 1
ATOM 2533 N N . GLU A 1 332 ? 1.959 29.946 41.240 1.00 55.28 332 GLU A N 1
ATOM 2534 C CA . GLU A 1 332 ? 1.548 29.687 42.621 1.00 55.28 332 GLU A CA 1
ATOM 2535 C C . GLU A 1 332 ? 0.756 30.890 43.161 1.00 55.28 332 GLU A C 1
ATOM 2537 O O . GLU A 1 332 ? 1.016 32.033 42.782 1.00 55.28 332 GLU A O 1
ATOM 2542 N N . ALA A 1 333 ? -0.119 30.571 44.122 1.00 53.53 333 ALA A N 1
ATOM 2543 C CA . ALA A 1 333 ? -0.748 31.412 45.145 1.00 53.53 333 ALA A CA 1
ATOM 2544 C C . ALA A 1 333 ? -2.033 32.183 44.782 1.00 53.53 333 ALA A C 1
ATOM 2546 O O . ALA A 1 333 ? -2.007 33.312 44.299 1.00 53.53 333 ALA A O 1
ATOM 2547 N N . THR A 1 334 ? -3.185 31.645 45.193 1.00 46.75 334 THR A N 1
ATOM 2548 C CA . THR A 1 334 ? -3.842 32.022 46.468 1.00 46.75 334 THR A CA 1
ATOM 2549 C C . THR A 1 334 ? -4.865 30.974 46.885 1.00 46.75 334 THR A C 1
ATOM 2551 O O . THR A 1 334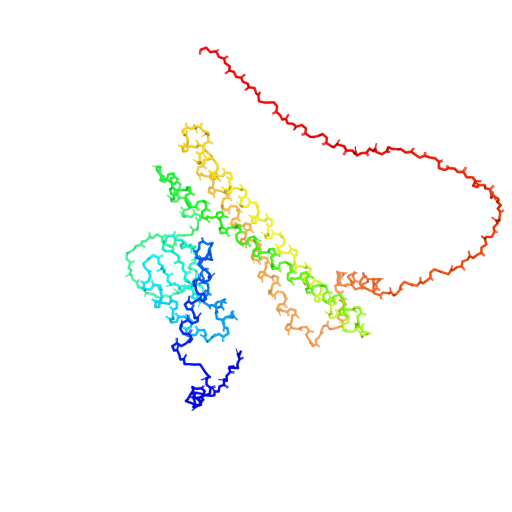 ? -5.424 30.308 45.988 1.00 46.75 334 THR A O 1
#

Radius of gyration: 30.37 Å; chains: 1; bounding box: 90×73×82 Å

Secondary structure (DSSP, 8-state):
--------GGGHHHHHHT-SS-HHHHHHHHHHHHHHTHHHHHHT-EEHHHHHHHHT--HHHHHHHHHHHHHHSTTEEEEEETTEEEEEETT----------------S--SS-S-HHHHHHHHHHSTT-HHHHHHHHHHHHHHHHHHHHHHHHHHHHHHHHHHHHHHHHHH---HHHHHHHHHHHHHHHHHHHHHHHHHHHHHHHHHHHHHHHHHHHHHHTT----PPPHHHHHHHHHHHHHHHHHHHHHHHHHHHHHHHHHHHSTTT-SSSPPPHHHHHHHHHHHHHHS----------------------------------PPPPPP----

Foldseek 3Di:
DADQDDDDPVCVVVSQVPPPDDLVRVLVVLVVLCVVCVVVLVQPFDWLVVSCVVSSHDSVSSLVSLCVVQVVDPQKDWDQDPNIITIHGNVLDDLRDDDDDDDDDDDDDPDNHDDPLVNLVVCQVDPPPLVVLLVVLVSVLSVLVVVLVVLVVVLVVLVVVLVVLLVVLLVDPDVLSNLVSLVVNVLSVVVSVLSVVVSVLSVVSSVLSVVLSVLSVCVVVVNPDPRDRSVNNSVVVVVSVVVVVVSVVVVVVVVVVVVVCVPPPPPDCPPPDDDPSSVVSSVVSVVVSPDPPDDDDDDDDDDDDDDDDDDDDDDDDDDDDDDDDDDDDDDDDD

pLDDT: mean 74.35, std 18.59, range [33.97, 97.12]